Protein AF-A0AAE1KWB4-F1 (afdb_monomer)

Radius of gyration: 27.32 Å; Cα contacts (8 Å, |Δi|>4): 392; chains: 1; bounding box: 73×77×82 Å

Foldseek 3Di:
DDDDDDDDDDDDDDDDDDDDDDDDDDDDDDDDDDDDDDDDDPDDPDPPDPDPDDDPDPPPPDDDPDPDPDPDAPPLLVLLLQDQKWKWFDDPPKIFIDDPNHTAWIWDWDDDPPDQWIWIFIAGPVRDTQKIWTWHWDDDDDPWIKIWIFIAGPPGHTLWIWIGTDAKIFIGGPVGDTQWIWGWDDDDPPADIWTFIAGPVRHTFWIWGWDAPDDPDGTIMIMTGGDSNDDSSVSSVSVSVNVVVVVVD

Organism: Petrolisthes cinctipes (NCBI:txid88211)

Sequence (249 aa):
MESSNTQSVKQRPAPPPPTINVTDTNTTSDSELLEGGRRTPPPRYSTIAPTWGENDNTQSGWWTWVPGPTQQFPPGLEHLNEAHKLFLSKKGRRYRVMKDGQQVYSVKRFKQDGGSEVTLKIQNKAFLDVLSLNRTKEAQGCWSSNTHVEVLFPPANLVGVVHGGAMEYTVYNPSGDILFLIERQPAKCNRKPGYKVLTKDGVFMGYLCQVNPGCCRGRKGMEISFPQDLEIRCKALLVAGAVSLVSKE

pLDDT: mean 75.41, std 21.6, range [32.44, 97.31]

Structure (mmCIF, N/CA/C/O backbone):
data_AF-A0AAE1KWB4-F1
#
_entry.id   AF-A0AAE1KWB4-F1
#
loop_
_atom_site.group_PDB
_atom_site.id
_atom_site.type_symbol
_atom_site.label_atom_id
_atom_site.label_alt_id
_atom_site.label_comp_id
_atom_site.label_asym_id
_atom_site.label_entity_id
_atom_site.label_seq_id
_atom_site.pdbx_PDB_ins_code
_atom_site.Cartn_x
_atom_site.Cartn_y
_atom_site.Cartn_z
_atom_site.occupancy
_atom_site.B_iso_or_equiv
_atom_site.auth_seq_id
_atom_site.auth_comp_id
_atom_site.auth_asym_id
_atom_site.auth_atom_id
_atom_site.pdbx_PDB_model_num
ATOM 1 N N . MET A 1 1 ? 4.457 41.601 62.754 1.00 49.09 1 MET A N 1
ATOM 2 C CA . MET A 1 1 ? 4.176 40.160 62.582 1.00 49.09 1 MET A CA 1
ATOM 3 C C . MET A 1 1 ? 4.812 39.742 61.270 1.00 49.09 1 MET A C 1
ATOM 5 O O . MET A 1 1 ? 4.193 39.868 60.224 1.00 49.09 1 MET A O 1
ATOM 9 N N . GLU A 1 2 ? 6.091 39.382 61.322 1.00 38.31 2 GLU A N 1
ATOM 10 C CA . GLU A 1 2 ? 6.848 38.874 60.175 1.00 38.31 2 GLU A CA 1
ATOM 11 C C . GLU A 1 2 ? 6.620 37.365 60.072 1.00 38.31 2 GLU A C 1
ATOM 13 O O . GLU A 1 2 ? 6.816 36.632 61.040 1.00 38.31 2 GLU A O 1
ATOM 18 N N . SER A 1 3 ? 6.155 36.907 58.913 1.00 49.62 3 SER A N 1
ATOM 19 C CA . SER A 1 3 ? 5.938 35.490 58.627 1.00 49.62 3 SER A CA 1
ATOM 20 C C . SER A 1 3 ? 7.051 34.990 57.713 1.00 49.62 3 SER A C 1
ATOM 22 O O . SER A 1 3 ? 7.055 35.250 56.511 1.00 49.62 3 SER A O 1
ATOM 24 N N . SER A 1 4 ? 8.007 34.280 58.304 1.00 51.44 4 SER A N 1
ATOM 25 C CA . SER A 1 4 ? 9.117 33.631 57.609 1.00 51.44 4 SER A CA 1
ATOM 26 C C . SER A 1 4 ? 8.631 32.391 56.856 1.00 51.44 4 SER A C 1
ATOM 28 O O . SER A 1 4 ? 8.107 31.454 57.454 1.00 51.44 4 SER A O 1
ATOM 30 N N . ASN A 1 5 ? 8.830 32.379 55.539 1.00 50.69 5 ASN A N 1
ATOM 31 C CA . ASN A 1 5 ? 8.476 31.276 54.650 1.00 50.69 5 ASN A CA 1
ATOM 32 C C . ASN A 1 5 ? 9.736 30.433 54.381 1.00 50.69 5 ASN A C 1
ATOM 34 O O . ASN A 1 5 ? 10.675 30.906 53.742 1.00 50.69 5 ASN A O 1
ATOM 38 N N . THR A 1 6 ? 9.796 29.205 54.899 1.00 48.75 6 THR A N 1
ATOM 39 C CA . THR A 1 6 ? 10.929 28.282 54.708 1.00 48.75 6 THR A CA 1
ATOM 40 C C . THR A 1 6 ? 10.630 27.314 53.563 1.00 48.75 6 THR A C 1
ATOM 42 O O . THR A 1 6 ? 9.767 26.446 53.666 1.00 48.75 6 THR A O 1
ATOM 45 N N . GLN A 1 7 ? 11.350 27.455 52.447 1.00 46.78 7 GLN A N 1
ATOM 46 C CA . GLN A 1 7 ? 11.320 26.496 51.340 1.00 46.78 7 GLN A CA 1
ATOM 47 C C . GLN A 1 7 ? 12.323 25.363 51.591 1.00 46.78 7 GLN A C 1
ATOM 49 O O . GLN A 1 7 ? 13.515 25.597 51.778 1.00 46.78 7 GLN A O 1
ATOM 54 N N . SER A 1 8 ? 11.833 24.122 51.570 1.00 50.94 8 SER A N 1
ATOM 55 C CA . SER A 1 8 ? 12.644 22.909 51.691 1.00 50.94 8 SER A CA 1
ATOM 56 C C . SER A 1 8 ? 13.171 22.491 50.311 1.00 50.94 8 SER A C 1
ATOM 58 O O . SER A 1 8 ? 12.403 22.117 49.422 1.00 50.94 8 SER A O 1
ATOM 60 N N . VAL A 1 9 ? 14.489 22.589 50.112 1.00 53.53 9 VAL A N 1
ATOM 61 C CA . VAL A 1 9 ? 15.179 22.190 48.875 1.00 53.53 9 VAL A CA 1
ATOM 62 C C . VAL A 1 9 ? 15.447 20.686 48.912 1.00 53.53 9 VAL A C 1
ATOM 64 O O . VAL A 1 9 ? 16.258 20.193 49.692 1.00 53.53 9 VAL A O 1
ATOM 67 N N . LYS A 1 10 ? 14.764 19.943 48.040 1.00 57.62 10 LYS A N 1
ATOM 68 C CA . LYS A 1 10 ? 14.922 18.493 47.874 1.00 57.62 10 LYS A CA 1
ATOM 69 C C . LYS A 1 10 ? 16.178 18.203 47.038 1.00 57.62 10 LYS A C 1
ATOM 71 O O . LYS A 1 10 ? 16.158 18.354 45.817 1.00 57.62 10 LYS A O 1
ATOM 76 N N . GLN A 1 11 ? 17.272 17.811 47.693 1.00 58.62 11 GLN A N 1
ATOM 77 C CA . GLN A 1 11 ? 18.516 17.392 47.035 1.00 58.62 11 GLN A CA 1
ATOM 78 C C . GLN A 1 11 ? 18.310 16.094 46.236 1.00 58.62 11 GLN A C 1
ATOM 80 O O . GLN A 1 11 ? 17.721 15.129 46.725 1.00 58.62 11 GLN A O 1
ATOM 85 N N . ARG A 1 12 ? 18.792 16.074 44.986 1.00 60.59 12 ARG A N 1
ATOM 86 C CA . ARG A 1 12 ? 18.873 14.861 44.159 1.00 60.59 12 ARG A CA 1
ATOM 87 C C . ARG A 1 12 ? 20.137 14.066 44.513 1.00 60.59 12 ARG A C 1
ATOM 89 O O . ARG A 1 12 ? 21.187 14.687 44.669 1.00 60.59 12 ARG A O 1
ATOM 96 N N . PRO A 1 13 ? 20.070 12.725 44.565 1.00 62.31 13 PRO A N 1
ATOM 97 C CA . PRO A 1 13 ? 21.256 11.890 44.709 1.00 62.31 13 PRO A CA 1
ATOM 98 C C . PRO A 1 13 ? 22.120 11.912 43.438 1.00 62.31 13 PRO A C 1
ATOM 100 O O . PRO A 1 13 ? 21.606 12.006 42.319 1.00 62.31 13 PRO A O 1
ATOM 103 N N . ALA A 1 14 ? 23.436 11.844 43.642 1.00 70.88 14 ALA A N 1
ATOM 104 C CA . ALA A 1 14 ? 24.453 11.838 42.596 1.00 70.88 14 ALA A CA 1
ATOM 105 C C . ALA A 1 14 ? 24.438 10.527 41.779 1.00 70.88 14 ALA A C 1
ATOM 107 O O . ALA A 1 14 ? 24.083 9.476 42.318 1.00 70.88 14 ALA A O 1
ATOM 108 N N . PRO A 1 15 ? 24.822 10.567 40.489 1.00 70.69 15 PRO A N 1
ATOM 109 C CA . PRO A 1 15 ? 24.944 9.367 39.669 1.00 70.69 15 PRO A CA 1
ATOM 110 C C . PRO A 1 15 ? 26.158 8.512 40.086 1.00 70.69 15 PRO A C 1
ATOM 112 O O . PRO A 1 15 ? 27.167 9.062 40.533 1.00 70.69 15 PRO A O 1
ATOM 115 N N . PRO A 1 16 ? 26.083 7.178 39.923 1.00 70.25 16 PRO A N 1
ATOM 116 C CA . PRO A 1 16 ? 27.201 6.285 40.203 1.00 70.25 16 PRO A CA 1
ATOM 117 C C . PRO A 1 16 ? 28.336 6.444 39.171 1.00 70.25 16 PRO A C 1
ATOM 119 O O . PRO A 1 16 ? 28.075 6.819 38.023 1.00 70.25 16 PRO A O 1
ATOM 122 N N . PRO A 1 17 ? 29.591 6.153 39.561 1.00 68.44 17 PRO A N 1
ATOM 123 C CA . PRO A 1 17 ? 30.744 6.237 38.671 1.00 68.44 17 PRO A CA 1
ATOM 124 C C . PRO A 1 17 ? 30.740 5.121 37.608 1.00 68.44 17 PRO A C 1
ATOM 126 O O . PRO A 1 17 ? 30.160 4.055 37.830 1.00 68.44 17 PRO A O 1
ATOM 129 N N . PRO A 1 18 ? 31.396 5.343 36.454 1.00 61.47 18 PRO A N 1
ATOM 130 C CA . PRO A 1 18 ? 31.457 4.367 35.373 1.00 61.47 18 PRO A CA 1
ATOM 131 C C . PRO A 1 18 ? 32.359 3.175 35.719 1.00 61.47 18 PRO A C 1
ATOM 133 O O . PRO A 1 18 ? 33.462 3.333 36.242 1.00 61.47 18 PRO A O 1
ATOM 136 N N . THR A 1 19 ? 31.893 1.975 35.375 1.00 61.47 19 THR A N 1
ATOM 137 C CA . THR A 1 19 ? 32.653 0.723 35.460 1.00 61.47 19 THR A CA 1
ATOM 138 C C . THR A 1 19 ? 33.595 0.610 34.259 1.00 61.47 19 THR A C 1
ATOM 140 O O . THR A 1 19 ? 33.149 0.650 33.113 1.00 61.47 19 THR A O 1
ATOM 143 N N . ILE A 1 20 ? 34.897 0.484 34.519 1.00 55.22 20 ILE A N 1
ATOM 144 C CA . ILE A 1 20 ? 35.936 0.258 33.506 1.00 55.22 20 ILE A CA 1
ATOM 145 C C . ILE A 1 20 ? 36.120 -1.255 33.359 1.00 55.22 20 ILE A C 1
ATOM 147 O O . ILE A 1 20 ? 36.560 -1.910 34.300 1.00 55.22 20 ILE A O 1
ATOM 151 N N . ASN A 1 21 ? 35.800 -1.806 32.187 1.00 49.31 21 ASN A N 1
ATOM 152 C CA . ASN A 1 21 ? 36.167 -3.178 31.843 1.00 49.31 21 ASN A CA 1
ATOM 153 C C . ASN A 1 21 ? 37.588 -3.184 31.272 1.00 49.31 21 ASN A C 1
ATOM 155 O O . ASN A 1 21 ? 37.828 -2.691 30.170 1.00 49.31 21 ASN A O 1
ATOM 159 N N . VAL A 1 22 ? 38.519 -3.747 32.039 1.00 45.28 22 VAL A N 1
ATOM 160 C CA . VAL A 1 22 ? 39.864 -4.113 31.587 1.00 45.28 22 VAL A CA 1
ATOM 161 C C . VAL A 1 22 ? 39.732 -5.402 30.779 1.00 45.28 22 VAL A C 1
ATOM 163 O O . VAL A 1 22 ? 39.175 -6.378 31.273 1.00 45.28 22 VAL A O 1
ATOM 166 N N . THR A 1 23 ? 40.182 -5.395 29.525 1.00 52.72 23 THR A N 1
ATOM 167 C CA . THR A 1 23 ? 40.348 -6.624 28.737 1.00 52.72 23 THR A CA 1
ATOM 168 C C . THR A 1 23 ? 41.832 -6.785 28.466 1.00 52.72 23 THR A C 1
ATOM 170 O O . THR A 1 23 ? 42.443 -5.921 27.836 1.00 52.72 23 THR A O 1
ATOM 173 N N . ASP A 1 24 ? 42.392 -7.864 28.999 1.00 43.62 24 ASP A N 1
ATOM 174 C CA . ASP A 1 24 ? 43.800 -8.206 28.896 1.00 43.62 24 ASP A CA 1
ATOM 175 C C . ASP A 1 24 ? 44.188 -8.562 27.458 1.00 43.62 24 ASP A C 1
ATOM 177 O O . ASP A 1 24 ? 43.546 -9.360 26.772 1.00 43.62 24 ASP A O 1
ATOM 181 N N . THR A 1 25 ? 45.288 -7.962 27.019 1.00 45.25 25 THR A N 1
ATOM 182 C CA . THR A 1 25 ? 46.091 -8.377 25.873 1.00 45.25 25 THR A CA 1
ATOM 183 C C . THR A 1 25 ? 46.892 -9.623 26.229 1.00 45.25 25 THR A C 1
ATOM 185 O O . THR A 1 25 ? 47.598 -9.608 27.234 1.00 45.25 25 THR A O 1
ATOM 188 N N . ASN A 1 26 ? 46.891 -10.638 25.363 1.00 43.62 26 ASN A N 1
ATOM 189 C CA . ASN A 1 26 ? 47.995 -11.592 25.300 1.00 43.62 26 ASN A CA 1
ATOM 190 C C . ASN A 1 26 ? 48.393 -11.889 23.851 1.00 43.62 26 ASN A C 1
ATOM 192 O O . ASN A 1 26 ? 47.622 -12.394 23.039 1.00 43.62 26 ASN A O 1
ATOM 196 N N . THR A 1 27 ? 49.638 -11.520 23.587 1.00 39.81 27 THR A N 1
ATOM 197 C CA . THR A 1 27 ? 50.514 -11.812 22.454 1.00 39.81 27 THR A CA 1
ATOM 198 C C . THR A 1 27 ? 50.891 -13.297 22.436 1.00 39.81 27 THR A C 1
ATOM 200 O O . THR A 1 27 ? 51.063 -13.864 23.509 1.00 39.81 27 THR A O 1
ATOM 203 N N . THR A 1 28 ? 51.111 -13.907 21.264 1.00 39.69 28 THR A N 1
ATOM 204 C CA . THR A 1 28 ? 52.318 -14.708 20.933 1.00 39.69 28 THR A CA 1
ATOM 205 C C . THR A 1 28 ? 52.352 -14.993 19.423 1.00 39.69 2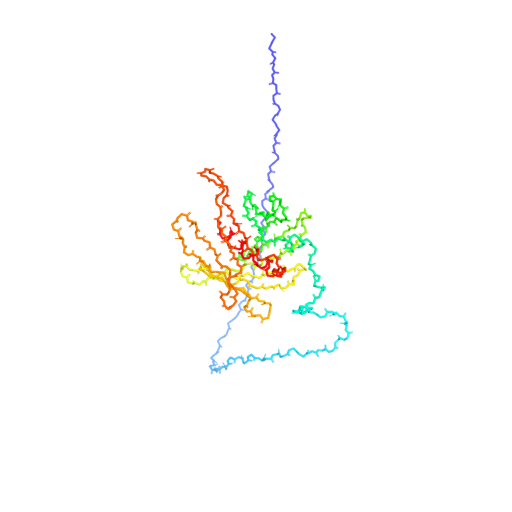8 THR A C 1
ATOM 207 O O . THR A 1 28 ? 51.340 -15.314 18.807 1.00 39.69 28 THR A O 1
ATOM 210 N N . SER A 1 29 ? 53.545 -14.788 18.874 1.00 46.47 29 SER A N 1
ATOM 211 C CA . SER A 1 29 ? 54.059 -14.952 17.514 1.00 46.47 29 SER A CA 1
ATOM 212 C C . SER A 1 29 ? 53.872 -16.353 16.911 1.00 46.47 29 SER A C 1
ATOM 214 O O . SER A 1 29 ? 53.872 -17.327 17.650 1.00 46.47 29 SER A O 1
ATOM 216 N N . ASP A 1 30 ? 53.830 -16.472 15.580 1.00 39.56 30 ASP A N 1
ATOM 217 C CA . ASP A 1 30 ? 54.995 -16.976 14.835 1.00 39.56 30 ASP A CA 1
ATOM 218 C C . ASP A 1 30 ? 54.833 -16.885 13.312 1.00 39.56 30 ASP A C 1
ATOM 220 O O . ASP A 1 30 ? 53.738 -16.803 12.758 1.00 39.56 30 ASP A O 1
ATOM 224 N N . SER A 1 31 ? 55.990 -16.829 12.666 1.00 51.09 31 SER A N 1
ATOM 225 C CA . SER A 1 31 ? 56.227 -16.564 11.248 1.00 51.09 31 SER A CA 1
ATOM 226 C C . SER A 1 31 ? 56.468 -17.883 10.520 1.00 51.09 31 SER A C 1
ATOM 228 O O . SER A 1 31 ? 57.193 -18.700 11.065 1.00 51.09 31 SER A O 1
ATOM 230 N N . GLU A 1 32 ? 56.010 -18.048 9.273 1.00 45.31 32 GLU A N 1
ATOM 231 C CA . GLU A 1 32 ? 56.833 -18.689 8.233 1.00 45.31 32 GLU A CA 1
ATOM 232 C C . GLU A 1 32 ? 56.277 -18.484 6.813 1.00 45.31 32 GLU A C 1
ATOM 234 O O . GLU A 1 32 ? 55.083 -18.590 6.536 1.00 45.31 32 GLU A O 1
ATOM 239 N N . LEU A 1 33 ? 57.210 -18.143 5.924 1.00 45.81 33 LEU A N 1
ATOM 240 C CA . LEU A 1 33 ? 57.114 -18.079 4.470 1.00 45.81 33 LEU A CA 1
ATOM 241 C C . LEU A 1 33 ? 56.986 -19.488 3.875 1.00 45.81 33 LEU A C 1
ATOM 243 O O . LEU A 1 33 ? 57.670 -20.389 4.346 1.00 45.81 33 LEU A O 1
ATOM 247 N N . LEU A 1 34 ? 56.256 -19.641 2.762 1.00 43.22 34 LEU A N 1
ATOM 248 C CA . LEU A 1 34 ? 56.816 -20.184 1.513 1.00 43.22 34 LEU A CA 1
ATOM 249 C C . LEU A 1 34 ? 55.823 -20.144 0.341 1.00 43.22 34 LEU A C 1
ATOM 251 O O . LEU A 1 34 ? 54.604 -20.205 0.482 1.00 43.22 34 LEU A O 1
ATOM 255 N N . GLU A 1 35 ? 56.434 -19.993 -0.826 1.00 40.97 35 GLU A N 1
ATOM 256 C CA . GLU A 1 35 ? 55.897 -19.845 -2.170 1.00 40.97 35 GLU A CA 1
ATOM 257 C C . GLU A 1 35 ? 55.049 -21.033 -2.651 1.00 40.97 35 GLU A C 1
ATOM 259 O O . GLU A 1 35 ? 55.256 -22.179 -2.259 1.00 40.97 35 GLU A O 1
ATOM 264 N N . GLY A 1 36 ? 54.166 -20.781 -3.622 1.00 37.19 36 GLY A N 1
ATOM 265 C CA . GLY A 1 36 ? 53.591 -21.862 -4.423 1.00 37.19 36 GLY A CA 1
ATOM 266 C C . GLY A 1 36 ? 52.312 -21.488 -5.151 1.00 37.19 36 GLY A C 1
ATOM 267 O O . GLY A 1 36 ? 51.220 -21.886 -4.759 1.00 37.19 36 GLY A O 1
ATOM 268 N N . GLY A 1 37 ? 52.435 -20.740 -6.248 1.00 48.06 37 GLY A N 1
ATOM 269 C CA . GLY A 1 37 ? 51.316 -20.457 -7.138 1.00 48.06 37 GLY A CA 1
ATOM 270 C C . GLY A 1 37 ? 50.706 -21.730 -7.731 1.00 48.06 37 GLY A C 1
ATOM 271 O O . GLY A 1 37 ? 51.328 -22.410 -8.544 1.00 48.06 37 GLY A O 1
ATOM 272 N N . ARG A 1 38 ? 49.438 -21.994 -7.403 1.00 39.91 38 ARG A N 1
ATOM 273 C CA . ARG A 1 38 ? 48.503 -22.740 -8.255 1.00 39.91 38 ARG A CA 1
ATOM 274 C C . ARG A 1 38 ? 47.142 -22.061 -8.188 1.00 39.91 38 ARG A C 1
ATOM 276 O O . ARG A 1 38 ? 46.526 -21.975 -7.133 1.00 39.91 38 ARG A O 1
ATOM 283 N N . ARG A 1 39 ? 46.692 -21.558 -9.340 1.00 45.09 39 ARG A N 1
ATOM 284 C CA . ARG A 1 39 ? 45.343 -21.023 -9.546 1.00 45.09 39 ARG A CA 1
ATOM 285 C C . ARG A 1 39 ? 44.336 -22.151 -9.322 1.00 45.09 39 ARG A C 1
ATOM 287 O O . ARG A 1 39 ? 44.166 -23.004 -10.190 1.00 45.09 39 ARG A O 1
ATOM 294 N N . THR A 1 40 ? 43.682 -22.161 -8.170 1.00 48.09 40 THR A N 1
ATOM 295 C CA . THR A 1 40 ? 42.447 -22.914 -7.960 1.00 48.09 40 THR A CA 1
ATOM 296 C C . THR A 1 40 ? 41.311 -22.190 -8.690 1.00 48.09 40 THR A C 1
ATOM 298 O O . THR A 1 40 ? 41.161 -20.975 -8.533 1.00 48.09 40 THR A O 1
ATOM 301 N N . PRO A 1 41 ? 40.519 -22.876 -9.531 1.00 56.19 41 PRO A N 1
ATOM 302 C CA . PRO A 1 41 ? 39.297 -22.286 -10.060 1.00 56.19 41 PRO A CA 1
ATOM 303 C C . PRO A 1 41 ? 38.309 -22.038 -8.905 1.00 56.19 41 PRO A C 1
ATOM 305 O O . PRO A 1 41 ? 38.327 -22.784 -7.921 1.00 56.19 41 PRO A O 1
ATOM 308 N N . PRO A 1 42 ? 37.445 -21.011 -9.000 1.00 48.06 42 PRO A N 1
ATOM 309 C CA . PRO A 1 42 ? 36.428 -20.771 -7.986 1.00 48.06 42 PRO A CA 1
ATOM 310 C C . PRO A 1 42 ? 35.510 -21.998 -7.864 1.00 48.06 42 PRO A C 1
ATOM 312 O O . PRO A 1 42 ? 35.231 -22.655 -8.876 1.00 48.06 42 PRO A O 1
ATOM 315 N N . PRO A 1 43 ? 35.029 -22.326 -6.652 1.00 43.41 43 PRO A N 1
ATOM 316 C CA . PRO A 1 43 ? 34.102 -23.429 -6.468 1.00 43.41 43 PRO A CA 1
ATOM 317 C C . PRO A 1 43 ? 32.854 -23.180 -7.318 1.00 43.41 43 PRO A C 1
ATOM 319 O O . PRO A 1 43 ? 32.204 -22.139 -7.218 1.00 43.41 43 PRO A O 1
ATOM 322 N N . ARG A 1 44 ? 32.525 -24.147 -8.181 1.00 37.50 44 ARG A N 1
ATOM 323 C CA . ARG A 1 44 ? 31.213 -24.203 -8.822 1.00 37.50 44 ARG A CA 1
ATOM 324 C C . ARG A 1 44 ? 30.182 -24.290 -7.703 1.00 37.50 44 ARG A C 1
ATOM 326 O O . ARG A 1 44 ? 30.231 -25.226 -6.906 1.00 37.50 44 ARG A O 1
ATOM 333 N N . TYR A 1 45 ? 29.268 -23.324 -7.652 1.00 34.91 45 TYR A N 1
ATOM 334 C CA . TYR A 1 45 ? 28.059 -23.432 -6.848 1.00 34.91 45 TYR A CA 1
ATOM 335 C C . TYR A 1 45 ? 27.388 -24.755 -7.204 1.00 34.91 45 TYR A C 1
ATOM 337 O O . TYR A 1 45 ? 26.893 -24.943 -8.314 1.00 34.91 45 TYR A O 1
ATOM 345 N N . SER A 1 46 ? 27.449 -25.698 -6.270 1.00 34.69 46 SER A N 1
ATOM 346 C CA . SER A 1 46 ? 26.664 -26.914 -6.347 1.00 34.69 46 SER A CA 1
ATOM 347 C C . SER A 1 46 ? 25.222 -26.484 -6.139 1.00 34.69 46 SER A C 1
ATOM 349 O O . SER A 1 46 ? 24.871 -25.959 -5.084 1.00 34.69 46 SER A O 1
ATOM 351 N N . THR A 1 47 ? 24.410 -26.638 -7.179 1.00 41.41 47 THR A N 1
ATOM 352 C CA . THR A 1 47 ? 22.956 -26.554 -7.108 1.00 41.41 47 THR A CA 1
ATOM 353 C C . THR A 1 47 ? 22.487 -27.645 -6.153 1.00 41.41 47 THR A C 1
ATOM 355 O O . THR A 1 47 ? 22.271 -28.786 -6.551 1.00 41.41 47 THR A O 1
ATOM 358 N N . ILE A 1 48 ? 22.383 -27.312 -4.869 1.00 35.84 48 ILE A N 1
ATOM 359 C CA . ILE A 1 48 ? 21.662 -28.135 -3.907 1.00 35.84 48 ILE A CA 1
ATOM 360 C C . ILE A 1 48 ? 20.187 -27.926 -4.239 1.00 35.84 48 ILE A C 1
ATOM 362 O O . ILE A 1 48 ? 19.565 -26.952 -3.820 1.00 35.84 48 ILE A O 1
ATOM 366 N N . ALA A 1 49 ? 19.647 -28.813 -5.071 1.00 38.38 49 ALA A N 1
ATOM 367 C CA . ALA A 1 49 ? 18.213 -29.021 -5.130 1.00 38.38 49 ALA A CA 1
ATOM 368 C C . ALA A 1 49 ? 17.769 -29.505 -3.739 1.00 38.38 49 ALA A C 1
ATOM 370 O O . ALA A 1 49 ? 18.378 -30.445 -3.219 1.00 38.38 49 ALA A O 1
ATOM 371 N N . PRO A 1 50 ? 16.753 -28.899 -3.103 1.00 39.00 50 PRO A N 1
ATOM 372 C CA . PRO A 1 50 ? 16.203 -29.472 -1.891 1.00 39.00 50 PRO A CA 1
ATOM 373 C C . PRO A 1 50 ? 15.514 -30.784 -2.270 1.00 39.00 50 PRO A C 1
ATOM 375 O O . PRO A 1 50 ? 14.493 -30.807 -2.958 1.00 39.00 50 PRO A O 1
ATOM 378 N N . THR A 1 51 ? 16.116 -31.890 -1.845 1.00 35.12 51 THR A N 1
ATOM 379 C CA . THR A 1 51 ? 15.466 -33.193 -1.765 1.00 35.12 51 THR A CA 1
ATOM 380 C C . THR A 1 51 ? 14.292 -33.055 -0.807 1.00 35.12 51 THR A C 1
ATOM 382 O O . THR A 1 51 ? 14.484 -32.854 0.393 1.00 35.12 51 THR A O 1
ATOM 385 N N . TRP A 1 52 ? 13.079 -33.120 -1.350 1.00 43.28 52 TRP A N 1
ATOM 386 C CA . TRP A 1 52 ? 11.856 -33.250 -0.574 1.00 43.28 52 TRP A CA 1
ATOM 387 C C . TRP A 1 52 ? 11.903 -34.596 0.144 1.00 43.28 52 TRP A C 1
ATOM 389 O O . TRP A 1 52 ? 11.650 -35.637 -0.452 1.00 43.28 52 TRP A O 1
ATOM 399 N N . GLY A 1 53 ? 12.302 -34.570 1.414 1.00 32.44 53 GLY A N 1
ATOM 400 C CA . GLY A 1 53 ? 12.017 -35.663 2.326 1.00 32.44 53 GLY A CA 1
ATOM 401 C C . GLY A 1 53 ? 10.513 -35.696 2.563 1.00 32.44 53 GLY A C 1
ATOM 402 O O . GLY A 1 53 ? 9.942 -34.710 3.031 1.00 32.44 53 GLY A O 1
ATOM 403 N N . GLU A 1 54 ? 9.895 -36.818 2.207 1.00 38.19 54 GLU A N 1
ATOM 404 C CA . GLU A 1 54 ? 8.566 -37.216 2.657 1.00 38.19 54 GLU A CA 1
ATOM 405 C C . GLU A 1 54 ? 8.526 -37.154 4.186 1.00 38.19 54 GLU A C 1
ATOM 407 O O . GLU A 1 54 ? 9.053 -38.014 4.884 1.00 38.19 54 GLU A O 1
ATOM 412 N N . ASN A 1 55 ? 7.916 -36.095 4.703 1.00 39.28 55 ASN A N 1
ATOM 413 C CA . ASN A 1 55 ? 7.338 -36.092 6.031 1.00 39.28 55 ASN A CA 1
ATOM 414 C C . ASN A 1 55 ? 5.842 -35.876 5.841 1.00 39.28 55 ASN A C 1
ATOM 416 O O . ASN A 1 55 ? 5.389 -34.758 5.584 1.00 39.28 55 ASN A O 1
ATOM 420 N N . ASP A 1 56 ? 5.097 -36.970 5.983 1.00 39.75 56 ASP A N 1
ATOM 421 C CA . ASP A 1 56 ? 3.660 -36.987 6.218 1.00 39.75 56 ASP A CA 1
ATOM 422 C C . ASP A 1 56 ? 3.366 -36.296 7.552 1.00 39.75 56 ASP A C 1
ATOM 424 O O . ASP A 1 56 ? 3.199 -36.908 8.606 1.00 39.75 56 ASP A O 1
ATOM 428 N N . ASN A 1 57 ? 3.331 -34.970 7.512 1.00 40.56 57 ASN A N 1
ATOM 429 C CA . ASN A 1 57 ? 2.664 -34.174 8.516 1.00 40.56 57 ASN A CA 1
ATOM 430 C C . ASN A 1 57 ? 1.873 -33.113 7.763 1.00 40.56 57 ASN A C 1
ATOM 432 O O . ASN A 1 57 ? 2.437 -32.206 7.153 1.00 40.56 57 ASN A O 1
ATOM 436 N N . THR A 1 58 ? 0.556 -33.286 7.754 1.00 42.78 58 THR A N 1
ATOM 437 C CA . THR A 1 58 ? -0.452 -32.452 7.099 1.00 42.78 58 THR A CA 1
ATOM 438 C C . THR A 1 58 ? -0.480 -31.034 7.679 1.00 42.78 58 THR A C 1
ATOM 440 O O . THR A 1 58 ? -1.461 -30.613 8.289 1.00 42.78 58 THR A O 1
ATOM 443 N N . GLN A 1 59 ? 0.591 -30.269 7.470 1.00 38.78 59 GLN A N 1
ATOM 444 C CA . GLN A 1 59 ? 0.554 -28.818 7.417 1.00 38.78 59 GLN A CA 1
ATOM 445 C C . GLN A 1 59 ? 0.236 -28.425 5.977 1.00 38.78 59 GLN A C 1
ATOM 447 O O . GLN A 1 59 ? 1.117 -28.117 5.182 1.00 38.78 59 GLN A O 1
ATOM 452 N N . SER A 1 60 ? -1.051 -28.508 5.642 1.00 42.03 60 SER A N 1
ATOM 453 C CA . SER A 1 60 ? -1.773 -27.353 5.107 1.00 42.03 60 SER A CA 1
ATOM 454 C C . SER A 1 60 ? -0.906 -26.367 4.304 1.00 42.03 60 SER A C 1
ATOM 456 O O . SER A 1 60 ? -0.586 -25.259 4.738 1.00 42.03 60 SER A O 1
ATOM 458 N N . GLY A 1 61 ? -0.459 -26.842 3.144 1.00 36.84 61 GLY A N 1
ATOM 459 C CA . GLY A 1 61 ? 0.530 -26.174 2.321 1.00 36.84 61 GLY A CA 1
ATOM 460 C C . GLY A 1 61 ? 0.033 -24.840 1.774 1.00 36.84 61 GLY A C 1
ATOM 461 O O . GLY A 1 61 ? -1.050 -24.779 1.207 1.00 36.84 61 GLY A O 1
ATOM 462 N N . TRP A 1 62 ? 0.862 -23.799 1.931 1.00 45.00 62 TRP A N 1
ATOM 463 C CA . TRP A 1 62 ? 1.094 -22.682 0.993 1.00 45.00 62 TRP A CA 1
ATOM 464 C C . TRP A 1 62 ? -0.117 -21.973 0.346 1.00 45.00 62 TRP A C 1
ATOM 466 O O . TRP A 1 62 ? 0.078 -21.249 -0.626 1.00 45.00 62 TRP A O 1
ATOM 476 N N . TRP A 1 63 ? -1.328 -22.138 0.888 1.00 41.19 63 TRP A N 1
ATOM 477 C CA . TRP A 1 63 ? -2.650 -21.832 0.326 1.00 41.19 63 TRP A CA 1
ATOM 478 C C . TRP A 1 63 ? -2.669 -20.748 -0.757 1.00 41.19 63 TRP A C 1
ATOM 480 O O . TRP A 1 63 ? -2.972 -19.573 -0.539 1.00 41.19 63 TRP A O 1
ATOM 490 N N . THR A 1 64 ? -2.358 -21.222 -1.958 1.00 43.03 64 THR A N 1
ATOM 491 C CA . THR A 1 64 ? -3.125 -21.027 -3.174 1.00 43.03 64 THR A CA 1
ATOM 492 C C . THR A 1 64 ? -3.553 -19.591 -3.472 1.00 43.03 64 THR A C 1
ATOM 494 O O . THR A 1 64 ? -4.547 -19.072 -2.964 1.00 43.03 64 THR A O 1
ATOM 497 N N . TRP A 1 65 ? -2.883 -19.028 -4.474 1.00 47.84 65 TRP A N 1
ATOM 498 C CA . TRP A 1 65 ? -3.391 -18.058 -5.454 1.00 47.84 65 TRP A CA 1
ATOM 499 C C . TRP A 1 65 ? -4.693 -18.487 -6.164 1.00 47.84 65 TRP A C 1
ATOM 501 O O . TRP A 1 65 ? -4.980 -18.024 -7.260 1.00 47.84 65 TRP A O 1
ATOM 511 N N . VAL A 1 66 ? -5.477 -19.392 -5.578 1.00 42.97 66 VAL A N 1
ATOM 512 C CA . VAL A 1 66 ? -6.707 -19.901 -6.166 1.00 42.97 66 VAL A CA 1
ATOM 513 C C . VAL A 1 66 ? -7.805 -18.887 -5.855 1.00 42.97 66 VAL A C 1
ATOM 515 O O . VAL A 1 66 ? -8.143 -18.716 -4.677 1.00 42.97 66 VAL A O 1
ATOM 518 N N . PRO A 1 67 ? -8.356 -18.192 -6.865 1.00 41.09 67 PRO A N 1
ATOM 519 C CA . PRO A 1 67 ? -9.613 -17.485 -6.693 1.00 41.09 67 PRO A CA 1
ATOM 520 C C . PRO A 1 67 ? -10.656 -18.509 -6.235 1.00 41.09 67 PRO A C 1
ATOM 522 O O . PRO A 1 67 ? -10.965 -19.472 -6.933 1.00 41.09 67 PRO A O 1
ATOM 525 N N . GLY A 1 68 ? -11.137 -18.342 -5.008 1.00 42.19 68 GLY A N 1
ATOM 526 C CA . GLY A 1 68 ? -12.074 -19.250 -4.365 1.00 42.19 68 GLY A CA 1
ATOM 527 C C . GLY A 1 68 ? -12.885 -18.515 -3.295 1.00 42.19 68 GLY A C 1
ATOM 528 O O . GLY A 1 68 ? -12.410 -17.522 -2.740 1.00 42.19 68 GLY A O 1
ATOM 529 N N . PRO A 1 69 ? -14.107 -18.979 -2.993 1.00 45.47 69 PRO A N 1
ATOM 530 C CA . PRO A 1 69 ? -15.091 -18.238 -2.198 1.00 45.47 69 PRO A CA 1
ATOM 531 C C . PRO A 1 69 ? -14.713 -18.024 -0.720 1.00 45.47 69 PRO A C 1
ATOM 533 O O . PRO A 1 69 ? -15.394 -17.277 -0.025 1.00 45.47 69 PRO A O 1
ATOM 536 N N . THR A 1 70 ? -13.632 -18.633 -0.222 1.00 47.47 70 THR A N 1
ATOM 537 C CA . THR A 1 70 ? -13.215 -18.538 1.187 1.00 47.47 70 THR A CA 1
ATOM 538 C C . THR A 1 70 ? -11.719 -18.265 1.329 1.00 47.47 70 THR A C 1
ATOM 540 O O . THR A 1 70 ? -10.984 -19.037 1.943 1.00 47.47 70 THR A O 1
ATOM 543 N N . GLN A 1 71 ? -11.234 -17.157 0.769 1.00 58.22 71 GLN A N 1
ATOM 544 C CA . GLN A 1 71 ? -9.917 -16.645 1.141 1.00 58.22 71 GLN A CA 1
ATOM 545 C C . GLN A 1 71 ? -10.024 -16.006 2.538 1.00 58.22 71 GLN A C 1
ATOM 547 O O . GLN A 1 71 ? -10.570 -14.915 2.689 1.00 58.22 71 GLN A O 1
ATOM 552 N N . GLN A 1 72 ? -9.563 -16.707 3.580 1.00 65.44 72 GLN A N 1
ATOM 553 C CA . GLN A 1 72 ? -9.500 -16.145 4.932 1.00 65.44 72 GLN A CA 1
ATOM 554 C C . GLN A 1 72 ? -8.353 -15.133 5.004 1.00 65.44 72 GLN A C 1
ATOM 556 O O . GLN A 1 72 ? -7.178 -15.481 4.896 1.00 65.44 72 GLN A O 1
ATOM 561 N N . PHE A 1 73 ? -8.706 -13.860 5.156 1.00 77.25 73 PHE A N 1
ATOM 562 C CA . PHE A 1 73 ? -7.753 -12.781 5.391 1.00 77.25 73 PHE A CA 1
ATOM 563 C C . PHE A 1 73 ? -7.469 -12.638 6.890 1.00 77.25 73 PHE A C 1
ATOM 565 O O . PHE A 1 73 ? -8.323 -12.997 7.704 1.00 77.25 73 PHE A O 1
ATOM 572 N N . PRO A 1 74 ? -6.306 -12.079 7.276 1.00 77.88 74 PRO A N 1
ATOM 573 C CA . PRO A 1 74 ? -6.066 -11.697 8.659 1.00 77.88 74 PRO A CA 1
ATOM 574 C C . PRO A 1 74 ? -7.221 -10.853 9.216 1.00 77.88 74 PRO A C 1
ATOM 576 O O . PRO A 1 74 ? -7.701 -9.948 8.519 1.00 77.88 74 PRO A O 1
ATOM 579 N N . PRO A 1 75 ? -7.638 -11.096 10.470 1.00 83.94 75 PRO A N 1
ATOM 580 C CA . PRO A 1 75 ? -8.685 -10.305 11.098 1.00 83.94 75 PRO A CA 1
ATOM 581 C C . PRO A 1 75 ? -8.275 -8.827 11.156 1.00 83.94 75 PRO A C 1
ATOM 583 O O . PRO A 1 75 ? -7.133 -8.485 11.472 1.00 83.94 75 PRO A O 1
ATOM 586 N N . GLY A 1 76 ? -9.212 -7.930 10.869 1.00 87.62 76 GLY A N 1
ATOM 587 C CA . GLY A 1 76 ? -8.998 -6.484 10.807 1.00 87.62 76 GLY A CA 1
ATOM 588 C C . GLY A 1 76 ? -8.882 -5.913 9.390 1.00 87.62 76 GLY A C 1
ATOM 589 O O . GLY A 1 76 ? -8.818 -4.690 9.246 1.00 87.62 76 GLY A O 1
ATOM 590 N N . LEU A 1 77 ? -8.846 -6.738 8.338 1.00 90.62 77 LEU A N 1
ATOM 591 C CA . LEU A 1 77 ? -8.821 -6.275 6.939 1.00 90.62 77 LEU A CA 1
ATOM 592 C C . LEU A 1 77 ? -10.215 -6.065 6.328 1.00 90.62 77 LEU A C 1
ATOM 594 O O . LEU A 1 77 ? -10.321 -5.614 5.188 1.00 90.62 77 LEU A O 1
ATOM 598 N N . GLU A 1 78 ? -11.284 -6.305 7.085 1.00 90.69 78 GLU A N 1
ATOM 599 C CA . GLU A 1 78 ? -12.675 -6.217 6.617 1.00 90.69 78 GLU A CA 1
ATOM 600 C C . GLU A 1 78 ? -13.004 -4.804 6.120 1.00 90.69 78 GLU A C 1
ATOM 602 O O . GLU A 1 78 ? -13.725 -4.619 5.140 1.00 90.69 78 GLU A O 1
ATOM 607 N N . HIS A 1 79 ? -12.394 -3.785 6.735 1.00 91.00 79 HIS A N 1
ATOM 608 C CA . HIS A 1 79 ? -12.560 -2.397 6.315 1.00 91.00 79 HIS A CA 1
ATOM 609 C C . HIS A 1 79 ? -12.058 -2.124 4.890 1.00 91.00 79 HIS A C 1
ATOM 611 O O . HIS A 1 79 ? -12.560 -1.187 4.266 1.00 91.00 79 HIS A O 1
ATOM 617 N N . LEU A 1 80 ? -11.102 -2.909 4.371 1.00 91.25 80 LEU A N 1
ATOM 61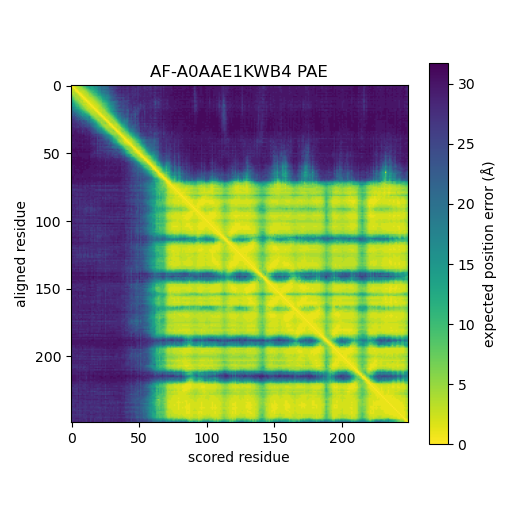8 C CA . LEU A 1 80 ? -10.649 -2.798 2.981 1.00 91.25 80 LEU A CA 1
ATOM 619 C C . LEU A 1 80 ? -11.654 -3.396 1.998 1.00 91.25 80 LEU A C 1
ATOM 621 O O . LEU A 1 80 ? -11.760 -2.887 0.884 1.00 91.25 80 LEU A O 1
ATOM 625 N N . ASN A 1 81 ? -12.393 -4.437 2.393 1.00 89.25 81 ASN A N 1
ATOM 626 C CA . ASN A 1 81 ? -13.300 -5.154 1.497 1.00 89.25 81 ASN A CA 1
ATOM 627 C C . ASN A 1 81 ? -14.335 -4.207 0.874 1.00 89.25 81 ASN A C 1
ATOM 629 O O . ASN A 1 81 ? -14.472 -4.114 -0.338 1.00 89.25 81 ASN A O 1
ATOM 633 N N . GLU A 1 82 ? -14.972 -3.402 1.715 1.00 86.44 82 GLU A N 1
ATOM 634 C CA . GLU A 1 82 ? -16.017 -2.456 1.314 1.00 86.44 82 GLU A CA 1
ATOM 635 C C . GLU A 1 82 ? -15.475 -1.088 0.875 1.00 86.44 82 GLU A C 1
ATOM 637 O O . GLU A 1 82 ? -16.229 -0.224 0.427 1.00 86.44 82 GLU A O 1
ATOM 642 N N . ALA A 1 83 ? -14.182 -0.826 1.075 1.00 92.81 83 ALA A N 1
ATOM 643 C CA . ALA A 1 83 ? -13.607 0.456 0.702 1.00 92.81 83 ALA A CA 1
ATOM 644 C C . ALA A 1 83 ? -13.434 0.538 -0.819 1.00 92.81 83 ALA A C 1
ATOM 646 O O . ALA A 1 83 ? -12.995 -0.413 -1.459 1.00 92.81 83 ALA A O 1
ATOM 647 N N . HIS A 1 84 ? -13.719 1.711 -1.372 1.00 94.62 84 HIS A N 1
ATOM 648 C CA . HIS A 1 84 ? -13.294 2.155 -2.709 1.00 94.62 84 HIS A CA 1
ATOM 649 C C . HIS A 1 84 ? -12.395 3.405 -2.614 1.00 94.62 84 HIS A C 1
ATOM 651 O O . HIS A 1 84 ? -11.794 3.872 -3.586 1.00 94.62 84 HIS A O 1
ATOM 657 N N . LYS A 1 85 ? -12.319 3.979 -1.408 1.00 95.25 85 LYS A N 1
ATOM 658 C CA . LYS A 1 85 ? -11.606 5.207 -1.108 1.00 95.25 85 LYS A CA 1
ATOM 659 C C . LYS A 1 85 ? -11.063 5.169 0.312 1.00 95.25 85 LYS A C 1
ATOM 661 O O . LYS A 1 85 ? -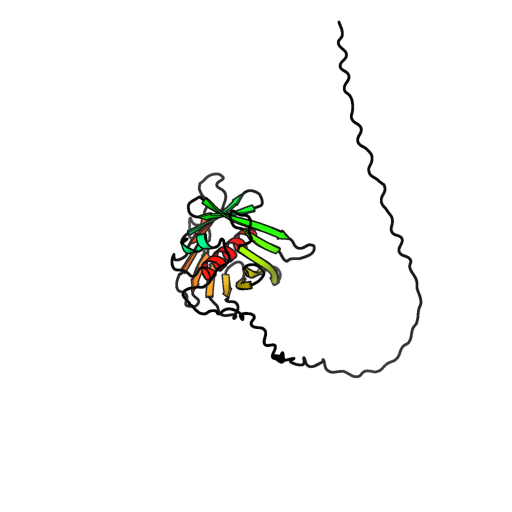11.784 4.847 1.254 1.00 95.25 85 LYS A O 1
ATOM 666 N N . LEU A 1 86 ? -9.793 5.520 0.465 1.00 96.38 86 LEU A N 1
ATOM 667 C CA . LEU A 1 86 ? -9.123 5.657 1.753 1.00 96.38 86 LEU A CA 1
ATOM 668 C C . LEU A 1 86 ? -8.337 6.962 1.794 1.00 96.38 86 LEU A C 1
ATOM 670 O O . LEU A 1 86 ? -7.901 7.491 0.770 1.00 96.38 86 LEU A O 1
ATOM 674 N N . PHE A 1 87 ? -8.122 7.471 3.000 1.00 94.62 87 PHE A N 1
ATOM 675 C CA . PHE A 1 87 ? -7.352 8.684 3.216 1.00 94.62 87 PHE A CA 1
ATOM 676 C C . PHE A 1 87 ? -6.232 8.457 4.227 1.00 94.62 87 PHE A C 1
ATOM 678 O O . PHE A 1 87 ? -6.463 8.147 5.394 1.00 94.62 87 PHE A O 1
ATOM 685 N N . LEU A 1 88 ? -4.997 8.631 3.775 1.00 94.31 88 LEU A N 1
ATOM 686 C CA . LEU A 1 88 ? -3.791 8.515 4.573 1.00 94.31 88 LEU A CA 1
ATOM 687 C C . LEU A 1 88 ? -3.348 9.899 5.042 1.00 94.31 88 LEU A C 1
ATOM 689 O O . LEU A 1 88 ? -3.088 10.797 4.244 1.00 94.31 88 LEU A O 1
ATOM 693 N N . SER A 1 89 ? -3.221 10.080 6.353 1.00 92.12 89 SER A N 1
ATOM 694 C CA . SER A 1 89 ? -2.820 11.361 6.939 1.00 92.12 89 SER A CA 1
ATOM 695 C C . SER A 1 89 ? -1.806 11.189 8.061 1.00 92.12 89 SER A C 1
ATOM 697 O O . SER A 1 89 ? -1.776 10.172 8.758 1.00 92.12 89 SER A O 1
ATOM 699 N N . LYS A 1 90 ? -0.966 12.208 8.264 1.00 88.69 90 LYS A N 1
ATOM 700 C CA . LYS A 1 90 ? 0.007 12.247 9.362 1.00 88.69 90 LYS A CA 1
ATOM 701 C C . LYS A 1 90 ? -0.604 12.947 10.581 1.00 88.69 90 LYS A C 1
ATOM 703 O O . LYS A 1 90 ? -1.045 14.099 10.507 1.00 88.69 90 LYS A O 1
ATOM 708 N N . LYS A 1 91 ? -0.607 12.279 11.740 1.00 85.94 91 LYS A N 1
ATOM 709 C CA . LYS A 1 91 ? -0.955 12.878 13.039 1.00 85.94 91 LYS A CA 1
ATOM 710 C C . LYS A 1 91 ? 0.193 12.715 14.029 1.00 85.94 91 LYS A C 1
ATOM 712 O O . LYS A 1 91 ? 0.396 11.647 14.600 1.00 85.94 91 LYS A O 1
ATOM 717 N N . GLY A 1 92 ? 0.924 13.807 14.255 1.00 85.81 92 GLY A N 1
ATOM 718 C CA . GLY A 1 92 ? 2.138 13.783 15.068 1.00 85.81 92 GLY A CA 1
ATOM 719 C C . GLY A 1 92 ? 3.203 12.909 14.403 1.00 85.81 92 GLY A C 1
ATOM 720 O O . GLY A 1 92 ? 3.526 13.111 13.235 1.00 85.81 92 GLY A O 1
ATOM 721 N N . ARG A 1 93 ? 3.713 11.911 15.133 1.00 84.62 93 ARG A N 1
ATOM 722 C CA . ARG A 1 93 ? 4.724 10.956 14.639 1.00 84.62 93 ARG A CA 1
ATOM 723 C C . ARG A 1 93 ? 4.140 9.706 13.964 1.00 84.62 93 ARG A C 1
ATOM 725 O O . ARG A 1 93 ? 4.900 8.832 13.566 1.00 84.62 93 ARG A O 1
ATOM 732 N N . ARG A 1 94 ? 2.811 9.586 13.872 1.00 89.38 94 ARG A N 1
ATOM 733 C CA . ARG A 1 94 ? 2.130 8.391 13.344 1.00 89.38 94 ARG A CA 1
ATOM 734 C C . ARG A 1 94 ? 1.317 8.735 12.103 1.00 89.38 94 ARG A C 1
ATOM 736 O O . ARG A 1 94 ? 0.772 9.838 12.014 1.00 89.38 94 ARG A O 1
ATOM 743 N N . TYR A 1 95 ? 1.192 7.780 11.188 1.00 92.94 95 TYR A N 1
ATOM 744 C CA . TYR A 1 95 ? 0.233 7.882 10.088 1.00 92.94 95 TYR A CA 1
ATOM 745 C C . TYR A 1 95 ? -1.061 7.157 10.458 1.00 92.94 95 TYR A C 1
ATOM 747 O O . TYR A 1 95 ? -1.075 6.259 11.305 1.00 92.94 95 TYR A O 1
ATOM 755 N N . ARG A 1 96 ? -2.162 7.596 9.857 1.00 95.00 96 ARG A N 1
ATOM 756 C CA . ARG A 1 96 ? -3.506 7.057 10.054 1.00 95.00 96 ARG A CA 1
ATOM 757 C C . ARG A 1 96 ? -4.143 6.831 8.700 1.00 95.00 96 ARG A C 1
ATOM 759 O O . ARG A 1 96 ? -4.105 7.736 7.867 1.00 95.00 96 ARG A O 1
ATOM 766 N N . VAL A 1 97 ? -4.740 5.661 8.525 1.00 96.12 97 VAL A N 1
ATOM 767 C CA . VAL A 1 97 ? -5.600 5.362 7.383 1.00 96.12 97 VAL A CA 1
ATOM 768 C C . VAL A 1 97 ? -7.037 5.566 7.838 1.00 96.12 97 VAL A C 1
ATOM 770 O O . VAL A 1 97 ? -7.466 5.005 8.851 1.00 96.12 97 VAL A O 1
ATOM 773 N N . MET A 1 98 ? -7.753 6.402 7.104 1.00 95.75 98 MET A N 1
ATOM 774 C CA . MET A 1 98 ? -9.131 6.780 7.364 1.00 95.75 98 MET A CA 1
ATOM 775 C C . MET A 1 98 ? -10.031 6.212 6.263 1.00 95.75 98 MET A C 1
ATOM 777 O O . MET A 1 98 ? -9.667 6.273 5.088 1.00 95.75 98 MET A O 1
ATOM 781 N N . LYS A 1 99 ? -11.207 5.719 6.645 1.00 95.12 99 LYS A N 1
ATOM 782 C CA . LYS A 1 99 ? -12.326 5.358 5.766 1.00 95.12 99 LYS A CA 1
ATOM 783 C C . LYS A 1 99 ? -13.525 6.182 6.231 1.00 95.12 99 LYS A C 1
ATOM 785 O O . LYS A 1 99 ? -13.810 6.182 7.426 1.00 95.12 99 LYS A O 1
ATOM 790 N N . ASP A 1 100 ? -14.144 6.947 5.336 1.00 93.31 100 ASP A N 1
ATOM 791 C CA . ASP A 1 100 ? -15.346 7.750 5.631 1.00 93.31 100 ASP A CA 1
ATOM 792 C C . ASP A 1 100 ? -15.213 8.638 6.886 1.00 93.31 100 ASP A C 1
ATOM 794 O O . ASP A 1 100 ? -16.089 8.718 7.742 1.00 93.31 100 ASP A O 1
ATOM 798 N N . GLY A 1 101 ? -14.046 9.272 7.050 1.00 90.69 101 GLY A N 1
ATOM 799 C CA . GLY A 1 101 ? -13.745 10.129 8.205 1.00 90.69 101 GLY A CA 1
ATOM 800 C C . GLY A 1 101 ? -13.426 9.383 9.508 1.00 90.69 101 GLY A C 1
ATOM 801 O O . GLY A 1 101 ? -12.999 10.012 10.478 1.00 90.69 101 GLY A O 1
ATOM 802 N N . GLN A 1 102 ? -13.529 8.054 9.537 1.00 94.00 102 GLN A N 1
ATOM 803 C CA . GLN A 1 102 ? -13.173 7.221 10.683 1.00 94.00 102 GLN A CA 1
ATOM 804 C C . GLN A 1 102 ? -11.788 6.594 10.525 1.00 94.00 102 GLN A C 1
ATOM 806 O O . GLN A 1 102 ? -11.417 6.113 9.459 1.00 94.00 102 GLN A O 1
ATOM 811 N N . GLN A 1 103 ? -11.005 6.562 11.606 1.00 95.19 103 GLN A N 1
ATOM 812 C CA . GLN A 1 103 ? -9.711 5.878 11.596 1.00 95.19 103 GLN A CA 1
ATOM 813 C C . GLN A 1 103 ? -9.932 4.365 11.587 1.00 95.19 103 GLN A C 1
ATOM 815 O O . GLN A 1 103 ? -10.459 3.826 12.557 1.00 95.19 103 GLN A O 1
ATOM 820 N N . VAL A 1 104 ? -9.474 3.690 10.535 1.00 96.50 104 VAL A N 1
ATOM 821 C CA . VAL A 1 104 ? -9.528 2.223 10.416 1.00 96.50 104 VAL A CA 1
ATOM 822 C C . VAL A 1 104 ? -8.182 1.580 10.729 1.00 96.50 104 VAL A C 1
ATOM 824 O O . VAL A 1 104 ? -8.147 0.547 11.393 1.00 96.50 104 VAL A O 1
ATOM 827 N N . TYR A 1 105 ? -7.077 2.247 10.371 1.00 97.31 105 TYR A N 1
ATOM 828 C CA . TYR A 1 105 ? -5.730 1.767 10.676 1.00 97.31 105 TYR A CA 1
ATOM 829 C C . TYR A 1 105 ? -4.816 2.852 11.237 1.00 97.31 105 TYR A C 1
ATOM 831 O O . TYR A 1 105 ? -4.964 4.049 10.966 1.00 97.31 105 TYR A O 1
ATOM 839 N N . SER A 1 106 ? -3.816 2.417 11.998 1.00 96.25 106 SER A N 1
ATOM 840 C CA . SER A 1 106 ? -2.677 3.232 12.411 1.00 96.25 106 SER A CA 1
ATOM 841 C C . SER A 1 106 ? -1.377 2.626 11.900 1.00 96.25 106 SER A C 1
ATOM 843 O O . SER A 1 106 ? -1.234 1.410 11.870 1.00 96.25 106 SER A O 1
ATOM 845 N N . VAL A 1 107 ? -0.428 3.469 11.497 1.00 96.12 107 VAL A N 1
ATOM 846 C CA . VAL A 1 107 ? 0.884 3.023 11.017 1.00 96.12 107 VAL A CA 1
ATOM 847 C C . VAL A 1 107 ? 1.941 3.390 12.047 1.00 96.12 107 VAL A C 1
ATOM 849 O O . VAL A 1 107 ? 2.084 4.564 12.424 1.00 96.12 107 VAL A O 1
ATOM 852 N N . LYS A 1 108 ? 2.694 2.386 12.491 1.00 93.44 108 LYS A N 1
ATOM 853 C CA . LYS A 1 108 ? 3.853 2.531 13.372 1.00 93.44 108 LYS A CA 1
ATOM 854 C C . LYS A 1 108 ? 5.126 2.237 12.594 1.00 93.44 108 LYS A C 1
ATOM 856 O O . LYS A 1 108 ? 5.169 1.320 11.784 1.00 93.44 108 LYS A O 1
ATOM 861 N N . ARG A 1 109 ? 6.161 3.029 12.860 1.00 92.12 109 ARG A N 1
ATOM 862 C CA . ARG A 1 109 ? 7.486 2.867 12.270 1.00 92.12 109 ARG A CA 1
ATOM 863 C C . ARG A 1 109 ? 8.437 2.313 13.315 1.00 92.12 109 ARG A C 1
ATOM 865 O O . ARG A 1 109 ? 8.548 2.897 14.391 1.00 92.12 109 ARG A O 1
ATOM 872 N N . PHE A 1 110 ? 9.137 1.255 12.948 1.00 90.25 110 PHE A N 1
ATOM 873 C CA . PHE A 1 110 ? 10.200 0.633 13.716 1.00 90.25 110 PHE A CA 1
ATOM 874 C C . PHE A 1 110 ? 11.486 0.792 12.909 1.00 90.25 110 PHE A C 1
ATOM 876 O O . PHE A 1 110 ? 11.516 0.532 11.706 1.00 90.25 110 PHE A O 1
ATOM 883 N N . LYS A 1 111 ? 12.521 1.331 13.549 1.00 85.00 111 LYS A N 1
ATOM 884 C CA . LYS A 1 111 ? 13.867 1.342 12.982 1.00 85.00 111 LYS A CA 1
ATOM 885 C C . LYS A 1 111 ? 14.594 0.149 13.572 1.00 85.00 111 LYS A C 1
ATOM 887 O O . LYS A 1 111 ? 14.492 -0.057 14.779 1.00 85.00 111 LYS A O 1
ATOM 892 N N . GLN A 1 112 ? 15.279 -0.606 12.731 1.00 80.19 112 GLN A N 1
ATOM 893 C CA . GLN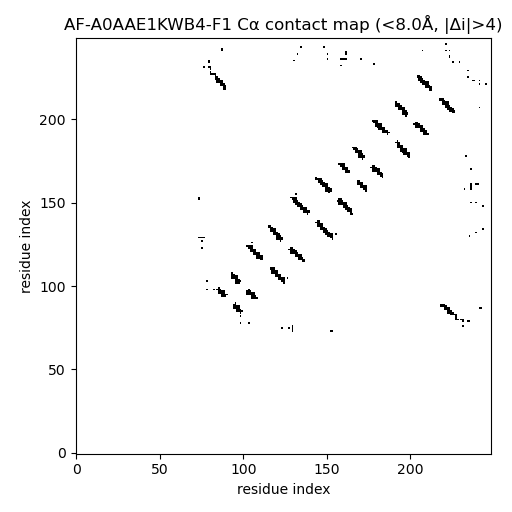 A 1 112 ? 16.201 -1.624 13.201 1.00 80.19 112 GLN A CA 1
ATOM 894 C C . GLN A 1 112 ? 17.510 -0.933 13.602 1.00 80.19 112 GLN A C 1
ATOM 896 O O . GLN A 1 112 ? 17.942 0.008 12.926 1.00 80.19 112 GLN A O 1
ATOM 901 N N . ASP A 1 113 ? 18.103 -1.340 14.722 1.00 73.00 113 ASP A N 1
ATOM 902 C CA . ASP A 1 113 ? 19.345 -0.737 15.203 1.00 73.00 113 ASP A CA 1
ATOM 903 C C . ASP A 1 113 ? 20.475 -0.991 14.194 1.00 73.00 113 ASP A C 1
ATOM 905 O O . ASP A 1 113 ? 20.729 -2.123 13.795 1.00 73.00 113 ASP A O 1
ATOM 909 N N . GLY A 1 114 ? 21.123 0.085 13.737 1.00 67.88 114 GLY A N 1
ATOM 910 C CA . GLY A 1 114 ? 22.273 0.023 12.825 1.00 67.88 114 GLY A CA 1
ATOM 911 C C . GLY A 1 114 ? 21.969 -0.208 11.335 1.00 67.88 114 GLY A C 1
ATOM 912 O O . GLY A 1 114 ? 22.911 -0.247 10.548 1.00 67.88 114 GLY A O 1
ATOM 913 N N . GLY A 1 115 ? 20.700 -0.323 10.920 1.00 70.00 115 GLY A N 1
ATOM 914 C CA . GLY A 1 115 ? 20.321 -0.670 9.540 1.00 70.00 115 GLY A CA 1
ATOM 915 C C . GLY A 1 115 ? 19.720 0.466 8.694 1.00 70.00 115 GLY A C 1
ATOM 916 O O . GLY A 1 115 ? 19.142 1.430 9.201 1.00 70.00 115 GLY A O 1
ATOM 917 N N . SER A 1 116 ? 19.803 0.321 7.363 1.00 76.06 116 SER A N 1
ATOM 918 C CA . SER A 1 116 ? 19.010 1.101 6.390 1.00 76.06 116 SER A CA 1
ATOM 919 C C . SER A 1 116 ? 17.562 0.599 6.269 1.00 76.06 116 SER A C 1
ATOM 921 O O . SER A 1 116 ? 16.718 1.274 5.666 1.00 76.06 116 SER A O 1
ATOM 923 N N . GLU A 1 117 ? 17.281 -0.561 6.865 1.00 84.00 117 GLU A N 1
ATOM 924 C CA . GLU A 1 117 ? 15.98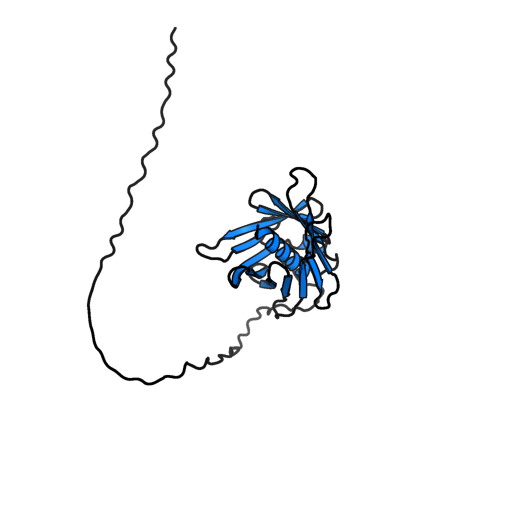8 -1.223 6.871 1.00 84.00 117 GLU A CA 1
ATOM 925 C C . GLU A 1 117 ? 15.015 -0.565 7.858 1.00 84.00 117 GLU A C 1
ATOM 927 O O . GLU A 1 117 ? 15.348 -0.166 8.980 1.00 84.00 117 GLU A O 1
ATOM 932 N N . VAL A 1 118 ? 13.775 -0.401 7.406 1.00 90.25 118 VAL A N 1
ATOM 933 C CA . VAL A 1 118 ? 12.697 0.183 8.199 1.00 90.25 118 VAL A CA 1
ATOM 934 C C . VAL A 1 118 ? 11.483 -0.716 8.092 1.00 90.25 118 VAL A C 1
ATOM 936 O O . VAL A 1 118 ? 10.926 -0.876 7.008 1.00 90.25 118 VAL A O 1
ATOM 939 N N . THR A 1 119 ? 10.995 -1.195 9.229 1.00 93.12 119 THR A N 1
ATOM 940 C CA . THR A 1 119 ? 9.723 -1.911 9.283 1.00 93.12 119 THR A CA 1
ATOM 941 C C . THR A 1 119 ? 8.595 -0.933 9.594 1.00 93.12 119 THR A C 1
ATOM 943 O O . THR A 1 119 ? 8.631 -0.187 10.581 1.00 93.12 119 THR A O 1
ATOM 946 N N . LEU A 1 120 ? 7.561 -0.917 8.758 1.00 94.62 120 LEU A N 1
ATOM 947 C CA . LEU A 1 120 ? 6.310 -0.216 9.038 1.00 94.62 120 LEU A CA 1
ATOM 948 C C . LEU A 1 120 ? 5.236 -1.256 9.340 1.00 94.62 120 LEU A C 1
ATOM 950 O O . LEU A 1 120 ? 4.988 -2.140 8.534 1.00 94.62 120 LEU A O 1
ATOM 954 N N . LYS A 1 121 ? 4.565 -1.131 10.483 1.00 95.19 121 LYS A N 1
ATOM 955 C CA . LYS A 1 121 ? 3.433 -1.991 10.838 1.00 95.19 121 LYS A CA 1
ATOM 956 C C . LYS A 1 121 ? 2.139 -1.209 10.732 1.00 95.19 121 LYS A C 1
ATOM 958 O O . LYS A 1 121 ? 2.020 -0.125 11.313 1.00 95.19 121 LYS A O 1
ATOM 963 N N . ILE A 1 122 ? 1.177 -1.758 10.005 1.00 96.25 122 ILE A N 1
ATOM 964 C CA . ILE A 1 122 ? -0.190 -1.251 9.931 1.00 96.25 122 ILE A CA 1
ATOM 965 C C . ILE A 1 122 ? -1.015 -2.058 10.924 1.00 96.25 122 ILE A C 1
ATOM 967 O O . ILE A 1 122 ? -1.013 -3.285 10.884 1.00 96.25 122 ILE A O 1
ATOM 971 N N . GLN A 1 123 ? -1.699 -1.357 11.822 1.00 96.31 123 GLN A N 1
ATOM 972 C CA . GLN A 1 123 ? -2.468 -1.944 12.910 1.00 96.31 123 GLN A CA 1
ATOM 973 C C . GLN A 1 123 ? -3.929 -1.520 12.837 1.00 96.31 123 GLN A C 1
ATOM 975 O O . GLN A 1 123 ? -4.213 -0.357 12.530 1.00 96.31 123 GLN A O 1
ATOM 980 N N . ASN A 1 124 ? -4.842 -2.428 13.172 1.00 95.12 124 ASN A N 1
ATOM 981 C CA . ASN A 1 124 ? -6.271 -2.132 13.295 1.00 95.12 124 ASN A CA 1
ATOM 982 C C . ASN A 1 124 ? -6.587 -1.316 14.572 1.00 95.12 124 ASN A C 1
ATOM 984 O O . ASN A 1 124 ? -5.693 -0.890 15.313 1.00 95.12 124 ASN A O 1
ATOM 988 N N . LYS A 1 125 ? -7.879 -1.080 14.842 1.00 92.50 125 LYS A N 1
ATOM 989 C CA . LYS A 1 125 ? -8.349 -0.355 16.041 1.00 92.50 125 LYS A CA 1
ATOM 990 C C . LYS A 1 125 ? -7.997 -1.056 17.362 1.00 92.50 125 LYS A C 1
ATOM 992 O O . LYS A 1 125 ? -7.827 -0.370 18.364 1.00 92.50 125 LYS A O 1
ATOM 997 N N . ALA A 1 126 ? -7.852 -2.380 17.349 1.00 93.19 126 ALA A N 1
ATOM 998 C CA . ALA A 1 126 ? -7.433 -3.189 18.494 1.00 93.19 126 ALA A CA 1
ATOM 999 C C . ALA A 1 126 ? -5.900 -3.267 18.653 1.00 93.19 126 ALA A C 1
ATOM 1001 O O . ALA A 1 126 ? -5.406 -4.024 19.480 1.00 93.19 126 ALA A O 1
ATOM 1002 N N . PHE A 1 127 ? -5.139 -2.487 17.874 1.00 92.94 127 PHE A N 1
ATOM 1003 C CA . PHE A 1 127 ? -3.670 -2.486 17.846 1.00 92.94 127 PHE A CA 1
ATOM 1004 C C . PHE A 1 127 ? -3.028 -3.808 17.409 1.00 92.94 127 PHE A C 1
ATOM 1006 O O . PHE A 1 127 ? -1.815 -3.970 17.570 1.00 92.94 127 PHE A O 1
ATOM 1013 N N . LEU A 1 128 ? -3.812 -4.706 16.812 1.00 93.50 128 LEU A N 1
ATOM 1014 C CA . LEU A 1 128 ? -3.306 -5.918 16.185 1.00 93.50 128 LEU A CA 1
ATOM 1015 C C . LEU A 1 128 ? -2.691 -5.561 14.837 1.00 93.50 128 LEU A C 1
ATOM 1017 O O . LEU A 1 128 ? -3.255 -4.760 14.083 1.00 93.50 128 LEU A O 1
ATOM 1021 N N . ASP A 1 129 ? -1.531 -6.144 14.557 1.00 93.69 129 ASP A N 1
ATOM 1022 C CA . ASP A 1 129 ? -0.876 -6.014 13.262 1.00 93.69 129 ASP A CA 1
ATOM 1023 C C . ASP A 1 129 ? -1.776 -6.654 12.194 1.00 93.69 129 ASP A C 1
ATOM 1025 O O . ASP A 1 129 ? -2.291 -7.749 12.389 1.00 93.69 129 ASP A O 1
ATOM 1029 N N . VAL A 1 130 ? -1.987 -5.953 11.079 1.00 95.44 130 VAL A N 1
ATOM 1030 C CA . VAL A 1 130 ? -2.715 -6.471 9.905 1.00 95.44 130 VAL A CA 1
ATOM 1031 C C . VAL A 1 130 ? -1.814 -6.561 8.679 1.00 95.44 130 VAL A C 1
ATOM 1033 O O . VAL A 1 130 ? -2.004 -7.435 7.842 1.00 95.44 130 VAL A O 1
ATOM 1036 N N . LEU A 1 131 ? -0.813 -5.679 8.589 1.00 96.00 131 LEU A N 1
ATOM 1037 C CA . LEU A 1 131 ? 0.226 -5.695 7.562 1.00 96.00 131 LEU A CA 1
ATOM 1038 C C . LEU A 1 131 ? 1.569 -5.304 8.178 1.00 96.00 131 LEU A C 1
ATOM 1040 O O . LEU A 1 131 ? 1.641 -4.367 8.981 1.00 96.00 131 LEU A O 1
ATOM 1044 N N . SER A 1 132 ? 2.632 -5.968 7.741 1.00 95.81 132 SER A N 1
ATOM 1045 C CA . SER A 1 132 ? 4.017 -5.553 7.951 1.00 95.81 132 SER A CA 1
ATOM 1046 C C . SER A 1 132 ? 4.632 -5.177 6.611 1.00 95.81 132 SER A C 1
ATOM 1048 O O . SER A 1 132 ? 4.419 -5.861 5.617 1.00 95.81 132 SER A O 1
ATOM 1050 N N . LEU A 1 133 ? 5.358 -4.067 6.574 1.00 96.00 133 LEU A N 1
ATOM 1051 C CA . LEU A 1 133 ? 6.078 -3.588 5.404 1.00 96.00 133 LEU A CA 1
ATOM 1052 C C . LEU A 1 133 ? 7.556 -3.537 5.767 1.00 96.00 133 LEU A C 1
ATOM 1054 O O . LEU A 1 133 ? 7.962 -2.654 6.532 1.00 96.00 133 LEU A O 1
ATOM 1058 N N . ASN A 1 134 ? 8.346 -4.448 5.216 1.00 94.81 134 ASN A N 1
ATOM 1059 C CA . ASN A 1 134 ? 9.794 -4.434 5.377 1.00 94.81 134 ASN A CA 1
ATOM 1060 C C . ASN A 1 134 ? 10.380 -3.644 4.220 1.00 94.81 134 ASN A C 1
ATOM 1062 O O . ASN A 1 134 ? 10.320 -4.060 3.064 1.00 94.81 134 ASN A O 1
ATOM 1066 N N . ARG A 1 135 ? 10.863 -2.443 4.528 1.00 92.31 135 ARG A N 1
ATOM 1067 C CA . ARG A 1 135 ? 11.389 -1.530 3.528 1.00 92.31 135 ARG A CA 1
ATOM 1068 C C . ARG A 1 135 ? 12.905 -1.544 3.563 1.00 92.31 135 ARG A C 1
ATOM 1070 O O . ARG A 1 135 ? 13.503 -1.022 4.507 1.00 92.31 135 ARG A O 1
ATOM 1077 N N . THR A 1 136 ? 13.495 -1.981 2.464 1.00 90.62 136 THR A N 1
ATOM 1078 C CA . THR A 1 136 ? 14.921 -1.855 2.184 1.00 90.62 136 THR A CA 1
ATOM 1079 C C . THR A 1 136 ? 15.148 -0.719 1.184 1.00 90.62 136 THR A C 1
ATOM 1081 O O . THR A 1 136 ? 14.343 -0.437 0.286 1.00 90.62 136 THR A O 1
ATOM 1084 N N . LYS A 1 137 ? 16.221 0.042 1.409 1.00 83.62 137 LYS A N 1
ATOM 1085 C CA . LYS A 1 137 ? 16.676 1.071 0.473 1.00 83.62 137 LYS A CA 1
ATOM 1086 C C . LYS A 1 137 ? 17.906 0.542 -0.231 1.00 83.62 137 LYS A C 1
ATOM 1088 O O . LYS A 1 137 ? 18.934 0.347 0.411 1.00 83.62 137 LYS A O 1
ATOM 1093 N N . GLU A 1 138 ? 17.800 0.387 -1.537 1.00 78.31 138 GLU A N 1
ATOM 1094 C CA . GLU A 1 138 ? 18.947 0.067 -2.368 1.00 78.31 138 GLU A CA 1
ATOM 1095 C C . GLU A 1 138 ? 19.571 1.374 -2.849 1.00 78.31 138 GLU A C 1
ATOM 1097 O O . GLU A 1 138 ? 18.903 2.246 -3.423 1.00 78.31 138 GLU A O 1
ATOM 1102 N N . ALA A 1 139 ? 20.854 1.548 -2.539 1.00 65.31 139 ALA A N 1
ATOM 1103 C CA . ALA A 1 139 ? 21.626 2.671 -3.037 1.00 65.31 139 ALA A CA 1
ATOM 1104 C C . ALA A 1 139 ? 21.929 2.423 -4.518 1.00 65.31 139 ALA A C 1
ATOM 1106 O O . ALA A 1 139 ? 22.650 1.486 -4.850 1.00 65.31 139 ALA A O 1
ATOM 1107 N N . GLN A 1 140 ? 21.388 3.260 -5.403 1.00 57.44 140 GLN A N 1
ATOM 1108 C CA . GLN A 1 140 ? 21.659 3.174 -6.833 1.00 57.44 140 GLN A CA 1
ATOM 1109 C C . GLN A 1 140 ? 22.219 4.514 -7.326 1.00 57.44 140 GLN A C 1
ATOM 1111 O O . GLN A 1 140 ? 21.497 5.414 -7.752 1.00 57.44 140 GLN A O 1
ATOM 1116 N N . GLY A 1 141 ? 23.544 4.654 -7.238 1.00 57.34 141 GLY A N 1
ATOM 1117 C CA . GLY A 1 141 ? 24.265 5.837 -7.710 1.00 57.34 141 GLY A CA 1
ATOM 1118 C C . GLY A 1 141 ? 23.981 7.128 -6.928 1.00 57.34 141 GLY A C 1
ATOM 1119 O O . GLY A 1 141 ? 23.335 7.140 -5.884 1.00 57.34 141 GLY A O 1
ATOM 1120 N N . CYS A 1 142 ? 24.516 8.239 -7.441 1.00 50.94 142 CYS A N 1
ATOM 1121 C CA . CYS A 1 142 ? 24.650 9.508 -6.716 1.00 50.94 142 CYS A CA 1
ATOM 1122 C C . CYS A 1 142 ? 23.317 10.272 -6.495 1.00 50.94 142 CYS A C 1
ATOM 1124 O O . CYS A 1 142 ? 23.286 11.192 -5.684 1.00 50.94 142 CYS A O 1
ATOM 1126 N N . TRP A 1 143 ? 22.200 9.886 -7.143 1.00 52.19 143 TRP A N 1
ATOM 1127 C CA . TRP A 1 143 ? 20.962 10.697 -7.132 1.00 52.19 143 TRP A CA 1
ATOM 1128 C C . TRP A 1 143 ? 19.628 9.928 -7.047 1.00 52.19 143 TRP A C 1
ATOM 1130 O O . TRP A 1 143 ? 18.572 10.560 -6.978 1.00 52.19 143 TRP A O 1
ATOM 1140 N N . SER A 1 144 ? 19.629 8.591 -7.001 1.00 60.12 144 SER A N 1
ATOM 1141 C CA . SER A 1 144 ? 18.395 7.790 -6.934 1.00 60.12 144 SER A CA 1
ATOM 1142 C C . SER A 1 144 ? 18.496 6.660 -5.912 1.00 60.12 144 SER A C 1
ATOM 1144 O O . SER A 1 144 ? 19.472 5.924 -5.864 1.00 60.12 144 SER A O 1
ATOM 1146 N N . SER A 1 145 ? 17.465 6.507 -5.078 1.00 74.38 145 SER A N 1
ATOM 1147 C CA . SER A 1 145 ? 17.317 5.312 -4.240 1.00 74.38 145 SER A CA 1
ATOM 1148 C C . SER A 1 145 ? 16.111 4.526 -4.716 1.00 74.38 145 SER A C 1
ATOM 1150 O O . SER A 1 145 ? 14.985 5.047 -4.727 1.00 74.38 145 SER A O 1
ATOM 1152 N N . ASN A 1 146 ? 16.351 3.272 -5.083 1.00 84.00 146 ASN A N 1
ATOM 1153 C CA . ASN A 1 146 ? 15.266 2.334 -5.279 1.00 84.00 146 ASN A CA 1
ATOM 1154 C C . ASN A 1 146 ? 14.749 1.911 -3.915 1.00 84.00 146 ASN A C 1
ATOM 1156 O O . ASN A 1 146 ? 15.444 1.898 -2.894 1.00 84.00 146 ASN A O 1
ATOM 1160 N N . THR A 1 147 ? 13.450 1.688 -3.875 1.00 88.88 147 THR A N 1
ATOM 1161 C CA . THR A 1 147 ? 12.757 1.239 -2.687 1.00 88.88 147 THR A CA 1
ATOM 1162 C C . THR A 1 147 ? 12.180 -0.120 -2.999 1.00 88.88 147 THR A C 1
ATOM 1164 O O . THR A 1 147 ? 11.364 -0.243 -3.908 1.00 88.88 147 THR A O 1
ATOM 1167 N N . HIS A 1 148 ? 12.607 -1.099 -2.220 1.00 93.25 148 HIS A N 1
ATOM 1168 C CA . HIS A 1 148 ? 12.050 -2.433 -2.207 1.00 93.25 148 HIS A CA 1
ATOM 1169 C C . HIS A 1 148 ? 11.243 -2.576 -0.915 1.00 93.25 148 HIS A C 1
ATOM 1171 O O . HIS A 1 148 ? 11.712 -2.217 0.171 1.00 93.25 148 HIS A O 1
ATOM 1177 N N . VAL A 1 149 ? 9.982 -2.981 -1.037 1.00 95.44 149 VAL A N 1
ATOM 1178 C CA . VAL A 1 149 ? 9.070 -3.143 0.096 1.00 95.44 149 VAL A CA 1
ATOM 1179 C C . VAL A 1 149 ? 8.409 -4.498 -0.002 1.00 95.44 149 VAL A C 1
ATOM 1181 O O . VAL A 1 149 ? 7.581 -4.727 -0.882 1.00 95.44 149 VAL A O 1
ATOM 1184 N N . GLU A 1 150 ? 8.725 -5.366 0.944 1.00 96.62 150 GLU A N 1
ATOM 1185 C CA . GLU A 1 150 ? 8.002 -6.617 1.125 1.00 96.62 150 GLU A CA 1
ATOM 1186 C C . GLU A 1 150 ? 6.777 -6.350 1.985 1.00 96.62 150 GLU A C 1
ATOM 1188 O O . GLU A 1 150 ? 6.871 -5.723 3.045 1.00 96.62 150 GLU A O 1
ATOM 1193 N N . VAL A 1 151 ? 5.619 -6.810 1.526 1.00 96.88 151 VAL A N 1
ATOM 1194 C CA . VAL A 1 151 ? 4.353 -6.651 2.237 1.00 96.88 151 VAL A CA 1
ATOM 1195 C C . VAL A 1 151 ? 3.936 -8.011 2.763 1.00 96.88 151 VAL A C 1
ATOM 1197 O O . VAL A 1 151 ? 3.744 -8.941 1.985 1.00 96.88 151 VAL A O 1
ATOM 1200 N N . LEU A 1 152 ? 3.783 -8.127 4.079 1.00 95.19 152 LEU A N 1
ATOM 1201 C CA . LEU A 1 152 ? 3.485 -9.382 4.755 1.00 95.19 152 LEU A CA 1
ATOM 1202 C C . LEU A 1 152 ? 2.191 -9.283 5.562 1.00 95.19 152 LEU A C 1
ATOM 1204 O O . LEU A 1 152 ? 1.947 -8.290 6.253 1.00 95.19 152 LEU A O 1
ATOM 1208 N N . PHE A 1 153 ? 1.395 -10.346 5.535 1.00 93.38 153 PHE A N 1
ATOM 1209 C CA . PHE A 1 153 ? 0.379 -10.605 6.543 1.00 93.38 153 PHE A CA 1
ATOM 1210 C C . PHE A 1 153 ? 1.025 -11.267 7.768 1.00 93.38 153 PHE A C 1
ATOM 1212 O O . PHE A 1 153 ? 1.936 -12.081 7.611 1.00 93.38 153 PHE A O 1
ATOM 1219 N N . PRO A 1 154 ? 0.565 -10.981 8.995 1.00 88.62 154 PRO A N 1
ATOM 1220 C CA . PRO A 1 154 ? 1.004 -11.733 10.164 1.00 88.62 154 PRO A CA 1
ATOM 1221 C C . PRO A 1 154 ? 0.719 -13.243 10.021 1.00 88.62 154 PRO A C 1
ATOM 1223 O O . PRO A 1 154 ? -0.306 -13.611 9.441 1.00 88.62 154 PRO A O 1
ATOM 1226 N N . PRO A 1 155 ? 1.584 -14.120 10.566 1.00 85.81 155 PRO A N 1
ATOM 1227 C CA . PRO A 1 155 ? 2.817 -13.789 11.286 1.00 85.81 155 PRO A CA 1
ATOM 1228 C C . PRO A 1 155 ? 4.000 -13.384 10.387 1.00 85.81 155 PRO A C 1
ATOM 1230 O O . PRO A 1 155 ? 4.841 -12.628 10.859 1.00 85.81 155 PRO A O 1
ATOM 1233 N N . ALA A 1 156 ? 4.070 -13.824 9.128 1.00 88.88 156 ALA A N 1
ATOM 1234 C CA . ALA A 1 156 ? 5.109 -13.426 8.160 1.00 88.88 156 ALA A CA 1
ATOM 1235 C C . ALA A 1 156 ? 4.799 -13.928 6.730 1.00 88.88 156 ALA A C 1
ATOM 1237 O O . ALA A 1 156 ? 5.688 -14.336 5.991 1.00 88.88 156 ALA A O 1
ATOM 1238 N N . ASN A 1 157 ? 3.528 -13.954 6.335 1.00 90.31 157 ASN A N 1
ATOM 1239 C CA . ASN A 1 157 ? 3.108 -14.473 5.035 1.00 90.31 157 ASN A CA 1
ATOM 1240 C C . ASN A 1 157 ? 3.269 -13.398 3.956 1.00 90.31 157 ASN A C 1
ATOM 1242 O O . ASN A 1 157 ? 2.579 -12.378 4.009 1.00 90.31 157 ASN A O 1
ATOM 1246 N N . LEU A 1 158 ? 4.145 -13.619 2.974 1.00 93.06 158 LEU A N 1
ATOM 1247 C CA . LEU A 1 158 ? 4.364 -12.675 1.877 1.00 93.06 158 LEU A CA 1
ATOM 1248 C C . LEU A 1 158 ? 3.086 -12.499 1.038 1.00 93.06 158 LEU A C 1
ATOM 1250 O O . LEU A 1 158 ? 2.545 -13.451 0.480 1.00 93.06 158 LEU A O 1
ATOM 1254 N N . VAL A 1 159 ? 2.619 -11.257 0.939 1.00 93.94 159 VAL A N 1
ATOM 1255 C CA . VAL A 1 159 ? 1.462 -10.848 0.125 1.00 93.94 159 VAL A CA 1
ATOM 1256 C C . VAL A 1 159 ? 1.907 -10.430 -1.267 1.00 93.94 159 VAL A C 1
ATOM 1258 O O . VAL A 1 159 ? 1.219 -10.699 -2.247 1.00 93.94 159 VAL A O 1
ATOM 1261 N N . GLY A 1 160 ? 3.050 -9.756 -1.343 1.00 96.19 160 GLY A N 1
ATOM 1262 C CA . GLY A 1 160 ? 3.616 -9.238 -2.574 1.00 96.19 160 GLY A CA 1
ATOM 1263 C C . GLY A 1 160 ? 4.731 -8.243 -2.291 1.00 96.19 160 GLY A C 1
ATOM 1264 O O . GLY A 1 160 ? 5.055 -7.944 -1.136 1.00 96.19 160 GLY A O 1
ATOM 1265 N N . VAL A 1 161 ? 5.303 -7.724 -3.368 1.00 96.94 161 VAL A N 1
ATOM 1266 C CA . VAL A 1 161 ? 6.456 -6.826 -3.321 1.00 96.94 161 VAL A CA 1
ATOM 1267 C C . VAL A 1 161 ? 6.123 -5.546 -4.069 1.00 96.94 161 VAL A C 1
ATOM 1269 O O . VAL A 1 161 ? 5.605 -5.583 -5.181 1.00 96.94 161 VAL A O 1
ATOM 1272 N N . VAL A 1 162 ? 6.430 -4.401 -3.465 1.00 96.06 162 VAL A N 1
ATOM 1273 C CA . VAL A 1 162 ? 6.384 -3.095 -4.127 1.00 96.06 162 VAL A CA 1
ATOM 1274 C C . VAL A 1 162 ? 7.818 -2.648 -4.359 1.00 96.06 162 VAL A C 1
ATOM 1276 O O . VAL A 1 162 ? 8.539 -2.343 -3.409 1.00 96.06 162 VAL A O 1
ATOM 1279 N N . HIS A 1 163 ? 8.229 -2.591 -5.620 1.00 94.75 163 HIS A N 1
ATOM 1280 C CA . HIS A 1 163 ? 9.586 -2.225 -6.002 1.00 94.75 163 HIS A CA 1
ATOM 1281 C C . HIS A 1 163 ? 9.568 -1.035 -6.961 1.00 94.75 163 HIS A C 1
ATOM 1283 O O . HIS A 1 163 ? 8.806 -1.017 -7.923 1.00 94.75 163 HIS A O 1
ATOM 1289 N N . GLY A 1 164 ? 10.387 -0.017 -6.698 1.00 90.81 164 GLY A N 1
ATOM 1290 C CA . GLY A 1 164 ? 10.513 1.112 -7.614 1.00 90.81 164 GLY A CA 1
ATOM 1291 C C . GLY A 1 164 ? 11.124 2.378 -7.031 1.00 90.81 164 GLY A C 1
ATOM 1292 O O . GLY A 1 164 ? 11.702 2.399 -5.940 1.00 90.81 164 GLY A O 1
ATOM 1293 N N . GLY A 1 165 ? 10.990 3.461 -7.792 1.00 85.75 165 GLY A N 1
ATOM 1294 C CA . GLY A 1 165 ? 11.696 4.724 -7.598 1.00 85.75 165 GLY A CA 1
ATOM 1295 C C . GLY A 1 165 ? 10.771 5.937 -7.506 1.00 85.75 165 GLY A C 1
ATOM 1296 O O . GLY A 1 165 ? 9.598 5.852 -7.174 1.00 85.75 165 GLY A O 1
ATOM 1297 N N . ALA A 1 166 ? 11.304 7.132 -7.754 1.00 79.88 166 ALA A N 1
ATOM 1298 C CA . ALA A 1 166 ? 10.527 8.369 -7.615 1.00 79.88 166 ALA A CA 1
ATOM 1299 C C . ALA A 1 166 ? 9.428 8.547 -8.682 1.00 79.88 166 ALA A C 1
ATOM 1301 O O . ALA A 1 166 ? 8.502 9.328 -8.462 1.00 79.88 166 ALA A O 1
ATOM 1302 N N . MET A 1 167 ? 9.551 7.876 -9.829 1.00 87.31 167 MET A N 1
ATOM 1303 C CA . MET A 1 167 ? 8.657 8.059 -10.978 1.00 87.31 167 MET A CA 1
ATOM 1304 C C . MET A 1 167 ? 7.691 6.898 -11.182 1.00 87.31 167 MET A C 1
ATOM 1306 O O . MET A 1 167 ? 6.592 7.116 -11.674 1.00 87.31 167 MET A O 1
ATOM 1310 N N . GLU A 1 168 ? 8.064 5.693 -10.770 1.00 91.81 168 GLU A N 1
ATOM 1311 C CA . GLU A 1 168 ? 7.291 4.491 -11.044 1.00 91.81 168 GLU A CA 1
ATOM 1312 C C . GLU A 1 168 ? 7.566 3.434 -9.976 1.00 91.81 168 GLU A C 1
ATOM 1314 O O . GLU A 1 168 ? 8.694 3.324 -9.481 1.00 91.81 168 GLU A O 1
ATOM 1319 N N . TYR A 1 169 ? 6.531 2.674 -9.624 1.00 93.94 169 TYR A N 1
ATOM 1320 C CA . TYR A 1 169 ? 6.649 1.442 -8.854 1.00 93.94 169 TYR A CA 1
ATOM 1321 C C . TYR A 1 169 ? 5.924 0.320 -9.571 1.00 93.94 169 TYR A C 1
ATOM 1323 O O . TYR A 1 169 ? 4.807 0.498 -10.053 1.00 93.94 169 TYR A O 1
ATOM 1331 N N . THR A 1 170 ? 6.530 -0.854 -9.544 1.00 96.38 170 THR A N 1
ATOM 1332 C CA . THR A 1 170 ? 5.930 -2.099 -9.993 1.00 96.38 170 THR A CA 1
ATOM 1333 C C . THR A 1 170 ? 5.541 -2.916 -8.772 1.00 96.38 170 THR A C 1
ATOM 1335 O O . THR A 1 170 ? 6.304 -3.026 -7.805 1.00 96.38 170 THR A O 1
ATOM 1338 N N . VAL A 1 171 ? 4.331 -3.463 -8.802 1.00 96.88 171 VAL A N 1
ATOM 1339 C CA . VAL A 1 171 ? 3.809 -4.313 -7.738 1.00 96.88 171 VAL A CA 1
ATOM 1340 C C . VAL A 1 171 ? 3.731 -5.744 -8.234 1.00 96.88 171 VAL A C 1
ATOM 1342 O O . VAL A 1 171 ? 3.103 -6.017 -9.255 1.00 96.88 171 VAL A O 1
ATOM 1345 N N . TYR A 1 172 ? 4.360 -6.640 -7.484 1.00 96.75 172 TYR A N 1
ATOM 1346 C CA . TYR A 1 172 ? 4.495 -8.050 -7.808 1.00 96.75 172 TYR A CA 1
ATOM 1347 C C . TYR A 1 172 ? 3.706 -8.915 -6.835 1.00 96.75 172 TYR A C 1
ATOM 1349 O O . TYR A 1 172 ? 3.604 -8.604 -5.642 1.00 96.75 172 TYR A O 1
ATOM 1357 N N . ASN A 1 173 ? 3.193 -10.030 -7.341 1.00 94.94 173 ASN A N 1
ATOM 1358 C CA . ASN A 1 173 ? 2.755 -11.129 -6.501 1.00 94.94 173 ASN A CA 1
ATOM 1359 C C . ASN A 1 173 ? 3.968 -11.900 -5.917 1.00 94.94 173 ASN A C 1
ATOM 1361 O O . ASN A 1 173 ? 5.104 -11.679 -6.340 1.00 94.94 173 ASN A O 1
ATOM 1365 N N . PRO A 1 174 ? 3.764 -12.819 -4.954 1.00 93.88 174 PRO A N 1
ATOM 1366 C CA . PRO A 1 174 ? 4.821 -13.675 -4.414 1.00 93.88 174 PRO A CA 1
ATOM 1367 C C . PRO A 1 174 ? 5.488 -14.591 -5.447 1.00 93.88 174 PRO A C 1
ATOM 1369 O O . PRO A 1 174 ? 6.606 -15.035 -5.217 1.00 93.88 174 PRO A O 1
ATOM 1372 N N . SER A 1 175 ? 4.821 -14.875 -6.568 1.00 93.56 175 SER A N 1
ATOM 1373 C CA . SER A 1 175 ? 5.369 -15.670 -7.673 1.00 93.56 175 SER A CA 1
ATOM 1374 C C . SER A 1 175 ? 6.280 -14.863 -8.609 1.00 93.56 175 SER A C 1
ATOM 1376 O O . SER A 1 175 ? 6.954 -15.452 -9.448 1.00 93.56 175 SER A O 1
ATOM 1378 N N . GLY A 1 176 ? 6.331 -13.534 -8.463 1.00 93.19 176 GLY A N 1
ATOM 1379 C CA . GLY A 1 176 ? 7.107 -12.629 -9.314 1.00 93.19 176 GLY A CA 1
ATOM 1380 C C . GLY A 1 176 ? 6.344 -12.051 -10.512 1.00 93.19 176 GLY A C 1
ATOM 1381 O O . GLY A 1 176 ? 6.923 -11.290 -11.286 1.00 93.19 176 GLY A O 1
ATOM 1382 N N . ASP A 1 177 ? 5.053 -12.345 -10.668 1.00 94.88 177 ASP A N 1
ATOM 1383 C CA . ASP A 1 177 ? 4.223 -11.741 -11.709 1.00 94.88 177 ASP A CA 1
ATOM 1384 C C . ASP A 1 177 ? 3.821 -10.314 -11.341 1.00 94.88 177 ASP A C 1
ATOM 1386 O O . ASP A 1 177 ? 3.486 -10.004 -10.194 1.00 94.88 177 ASP A O 1
ATOM 1390 N N . ILE A 1 178 ? 3.788 -9.445 -12.349 1.00 95.56 178 ILE A N 1
ATOM 1391 C CA . ILE A 1 178 ? 3.325 -8.065 -12.206 1.00 95.56 178 ILE A CA 1
ATOM 1392 C C . ILE A 1 178 ? 1.806 -8.057 -12.029 1.00 95.56 178 ILE A C 1
ATOM 1394 O O . ILE A 1 178 ? 1.071 -8.496 -12.913 1.00 95.56 178 ILE A O 1
ATOM 1398 N N . LEU A 1 179 ? 1.347 -7.484 -10.918 1.00 94.62 179 LEU A N 1
ATOM 1399 C CA . LEU A 1 179 ? -0.067 -7.231 -10.652 1.00 94.62 179 LEU A CA 1
ATOM 1400 C C . LEU A 1 179 ? -0.500 -5.888 -11.250 1.00 94.62 179 LEU A C 1
ATOM 1402 O O . LEU A 1 179 ? -1.456 -5.815 -12.020 1.00 94.62 179 LEU A O 1
ATOM 1406 N N . PHE A 1 180 ? 0.210 -4.816 -10.896 1.00 96.19 180 PHE A N 1
ATOM 1407 C CA . PHE A 1 180 ? -0.091 -3.463 -11.359 1.00 96.19 180 PHE A CA 1
ATOM 1408 C C . PHE A 1 180 ? 1.114 -2.524 -11.235 1.00 96.19 180 PHE A C 1
ATOM 1410 O O . PHE A 1 180 ? 2.072 -2.780 -10.501 1.00 96.19 180 PHE A O 1
ATOM 1417 N N . LEU A 1 181 ? 1.037 -1.414 -11.962 1.00 96.50 181 LEU A N 1
ATOM 1418 C CA . LEU A 1 181 ? 2.012 -0.333 -12.016 1.00 96.50 181 LEU A CA 1
ATOM 1419 C C . LEU A 1 181 ? 1.455 0.902 -11.300 1.00 96.50 181 LEU A C 1
ATOM 1421 O O . LEU A 1 181 ? 0.263 1.202 -11.377 1.00 96.50 181 LEU A O 1
ATOM 1425 N N . ILE A 1 182 ? 2.321 1.628 -10.598 1.00 95.44 182 ILE A N 1
ATOM 1426 C CA . ILE A 1 182 ? 2.019 2.895 -9.927 1.00 95.44 182 ILE A CA 1
ATOM 1427 C C . ILE A 1 182 ? 2.907 3.969 -10.554 1.00 95.44 182 ILE A C 1
ATOM 1429 O O . ILE A 1 182 ? 4.063 4.147 -10.169 1.00 95.44 182 ILE A O 1
ATOM 1433 N N . GLU A 1 183 ? 2.354 4.708 -11.506 1.00 94.12 183 GLU A N 1
ATOM 1434 C CA . GLU A 1 183 ? 3.083 5.686 -12.311 1.00 94.12 183 GLU A CA 1
ATOM 1435 C C . GLU A 1 183 ? 2.835 7.108 -11.825 1.00 94.12 183 GLU A C 1
ATOM 1437 O O . GLU A 1 183 ? 1.690 7.549 -11.682 1.00 94.12 183 GLU A O 1
ATOM 1442 N N . ARG A 1 184 ? 3.902 7.877 -11.622 1.00 91.25 184 ARG A N 1
ATOM 1443 C CA . ARG A 1 184 ? 3.795 9.288 -11.264 1.00 91.25 184 ARG A CA 1
ATOM 1444 C C . ARG A 1 184 ? 3.243 10.084 -12.440 1.00 91.25 184 ARG A C 1
ATOM 1446 O O . ARG A 1 184 ? 3.814 10.124 -13.523 1.00 91.25 184 ARG A O 1
ATOM 1453 N N . GLN A 1 185 ? 2.153 10.794 -12.192 1.00 88.00 185 GLN A N 1
ATOM 1454 C CA . GLN A 1 185 ? 1.561 11.693 -13.167 1.00 88.00 185 GLN A CA 1
ATOM 1455 C C . GLN A 1 185 ? 2.270 13.054 -13.134 1.00 88.00 185 GLN A C 1
ATOM 1457 O O . GLN A 1 185 ? 2.574 13.564 -12.043 1.00 88.00 185 GLN A O 1
ATOM 1462 N N . PRO A 1 186 ? 2.502 13.680 -14.303 1.00 78.75 186 PRO A N 1
ATOM 1463 C CA . PRO A 1 186 ? 3.012 15.039 -14.354 1.00 78.75 186 PRO A CA 1
ATOM 1464 C C . PRO A 1 186 ? 2.035 15.973 -13.638 1.00 78.75 186 PRO A C 1
ATOM 1466 O O . PRO A 1 186 ? 0.813 15.799 -13.692 1.00 78.75 186 PRO A O 1
ATOM 1469 N N . ALA A 1 187 ? 2.572 16.974 -12.945 1.00 68.94 187 ALA A N 1
ATOM 1470 C CA . ALA A 1 187 ? 1.743 17.994 -12.325 1.00 68.94 187 ALA A CA 1
ATOM 1471 C C . ALA A 1 187 ? 1.015 18.768 -13.434 1.00 68.94 187 ALA A C 1
ATOM 1473 O O . ALA A 1 187 ? 1.630 19.544 -14.161 1.00 68.94 187 ALA A O 1
ATOM 1474 N N . LYS A 1 188 ? -0.294 18.550 -13.589 1.00 59.72 188 LYS A N 1
ATOM 1475 C CA . LYS A 1 188 ? -1.130 19.434 -14.407 1.00 59.72 188 LYS A CA 1
ATOM 1476 C C . LYS A 1 188 ? -1.350 20.726 -13.625 1.00 59.72 188 LYS A C 1
ATOM 1478 O O . LYS A 1 188 ? -1.537 20.669 -12.408 1.00 59.72 188 LYS A O 1
ATOM 1483 N N . CYS A 1 189 ? -1.327 21.873 -14.305 1.00 40.47 189 CYS A N 1
ATOM 1484 C CA . CYS A 1 189 ? -1.564 23.188 -13.708 1.00 40.47 189 CYS A CA 1
ATOM 1485 C C . CYS A 1 189 ? -2.748 23.109 -12.721 1.00 40.47 189 CYS A C 1
ATOM 1487 O O . CYS A 1 189 ? -3.838 22.679 -13.093 1.00 40.47 189 CYS A O 1
ATOM 1489 N N . ASN A 1 190 ? -2.503 23.462 -11.453 1.00 51.66 190 ASN A N 1
ATOM 1490 C CA . ASN A 1 190 ? -3.437 23.444 -10.310 1.00 51.66 190 ASN A CA 1
ATOM 1491 C C . ASN A 1 190 ? -3.625 22.118 -9.543 1.00 51.66 190 ASN A C 1
ATOM 1493 O O . ASN A 1 190 ? -4.329 22.116 -8.531 1.00 51.66 190 ASN A O 1
ATOM 1497 N N . ARG A 1 191 ? -2.976 21.007 -9.922 1.00 58.03 191 ARG A N 1
ATOM 1498 C CA . ARG A 1 191 ? -2.972 19.766 -9.119 1.00 58.03 191 ARG A CA 1
ATOM 1499 C C . ARG A 1 191 ? -1.548 19.303 -8.825 1.00 58.03 191 ARG A C 1
ATOM 1501 O O . ARG A 1 191 ? -0.698 19.235 -9.708 1.00 58.03 191 ARG A O 1
ATOM 1508 N N . LYS A 1 192 ? -1.288 18.964 -7.558 1.00 65.75 192 LYS A N 1
ATOM 1509 C CA . LYS A 1 192 ? -0.027 18.324 -7.163 1.00 65.75 192 LYS A CA 1
ATOM 1510 C C . LYS A 1 192 ? 0.138 16.992 -7.903 1.00 65.75 192 LYS A C 1
ATOM 1512 O O . LYS A 1 192 ? -0.873 16.350 -8.196 1.00 65.75 192 LYS A O 1
ATOM 1517 N N . PRO A 1 193 ? 1.385 16.566 -8.178 1.00 70.62 193 PRO A N 1
ATOM 1518 C CA . PRO A 1 193 ? 1.633 15.289 -8.830 1.00 70.62 193 PRO A CA 1
ATOM 1519 C C . PRO A 1 193 ? 1.012 14.164 -7.995 1.00 70.62 193 PRO A C 1
ATOM 1521 O O . PRO A 1 193 ? 1.247 14.064 -6.788 1.00 70.62 193 PRO A O 1
ATOM 1524 N N . GLY A 1 194 ? 0.177 13.364 -8.647 1.00 88.06 194 GLY A N 1
ATOM 1525 C CA . GLY A 1 194 ? -0.366 12.124 -8.104 1.00 88.06 194 GLY A CA 1
ATOM 1526 C C . GLY A 1 194 ? 0.304 10.922 -8.753 1.00 88.06 194 GLY A C 1
ATOM 1527 O O . GLY A 1 194 ? 1.217 11.072 -9.563 1.00 88.06 194 GLY A O 1
ATOM 1528 N N . TYR A 1 195 ? -0.185 9.740 -8.423 1.00 92.88 195 TYR A N 1
ATOM 1529 C CA . TYR A 1 195 ? 0.168 8.496 -9.080 1.00 92.88 195 TYR A CA 1
ATOM 1530 C C . TYR A 1 195 ? -1.087 7.879 -9.682 1.00 92.88 195 TYR A C 1
ATOM 1532 O O . TYR A 1 195 ? -2.147 7.889 -9.053 1.00 92.88 195 TYR A O 1
ATOM 1540 N N . LYS A 1 196 ? -0.967 7.361 -10.898 1.00 94.81 196 LYS A N 1
ATOM 1541 C CA . LYS A 1 196 ? -1.981 6.550 -11.562 1.00 94.81 196 LYS A CA 1
ATOM 1542 C C . LYS A 1 196 ? -1.652 5.087 -11.297 1.00 94.81 196 LYS A C 1
ATOM 1544 O O . LYS A 1 196 ? -0.490 4.705 -11.360 1.00 94.81 196 LYS A O 1
ATOM 1549 N N . VAL A 1 197 ? -2.667 4.295 -10.989 1.00 95.94 197 VAL A N 1
ATOM 1550 C CA . VAL A 1 197 ? -2.549 2.847 -10.830 1.00 95.94 197 VAL A CA 1
ATOM 1551 C C . VAL A 1 197 ? -3.087 2.196 -12.096 1.00 95.94 197 VAL A C 1
ATOM 1553 O O . VAL A 1 197 ? -4.222 2.479 -12.497 1.00 95.94 197 VAL A O 1
ATOM 1556 N N . LEU A 1 198 ? -2.273 1.355 -12.721 1.00 96.00 198 LEU A N 1
ATOM 1557 C CA . LEU A 1 198 ? -2.569 0.674 -13.978 1.00 96.00 198 LEU A CA 1
ATOM 1558 C C . LEU A 1 198 ? -2.405 -0.836 -13.814 1.00 96.00 198 LEU A C 1
ATOM 1560 O O . LEU A 1 198 ? -1.465 -1.263 -13.155 1.00 96.00 198 LEU A O 1
ATOM 1564 N N . THR A 1 199 ? -3.244 -1.652 -14.446 1.00 94.62 199 THR A N 1
ATOM 1565 C CA . THR A 1 199 ? -2.937 -3.080 -14.610 1.00 94.62 199 THR A CA 1
ATOM 1566 C C . THR A 1 199 ? -1.663 -3.250 -15.442 1.00 94.62 199 THR A C 1
ATOM 1568 O O . THR A 1 199 ? -1.201 -2.311 -16.097 1.00 94.62 199 THR A O 1
ATOM 1571 N N . LYS A 1 200 ? -1.116 -4.471 -15.471 1.00 91.12 200 LYS A N 1
ATOM 1572 C CA . LYS A 1 200 ? -0.011 -4.840 -16.371 1.00 91.12 200 LYS A CA 1
ATOM 1573 C C . LYS A 1 200 ? -0.276 -4.447 -17.835 1.00 91.12 200 LYS A C 1
ATOM 1575 O O . LYS A 1 200 ? 0.644 -4.025 -18.524 1.00 91.12 200 LYS A O 1
ATOM 1580 N N . ASP A 1 201 ? -1.531 -4.527 -18.273 1.00 93.19 201 ASP A N 1
ATOM 1581 C CA . ASP A 1 201 ? -1.957 -4.202 -19.642 1.00 93.19 201 ASP A CA 1
ATOM 1582 C C . ASP A 1 201 ? -2.271 -2.706 -19.848 1.00 93.19 201 ASP A C 1
ATOM 1584 O O . ASP A 1 201 ? -2.813 -2.309 -20.878 1.00 93.19 201 ASP A O 1
ATOM 1588 N N . GLY A 1 202 ? -1.978 -1.852 -18.861 1.00 92.56 202 GLY A N 1
ATOM 1589 C CA . GLY A 1 202 ? -2.200 -0.406 -18.944 1.00 92.56 202 GLY A CA 1
ATOM 1590 C C . GLY A 1 202 ? -3.640 0.042 -18.669 1.00 92.56 202 GLY A C 1
ATOM 1591 O O . GLY A 1 202 ? -3.967 1.218 -18.863 1.00 92.56 202 GLY A O 1
ATOM 1592 N N . VAL A 1 203 ? -4.515 -0.849 -18.190 1.00 94.12 203 VAL A N 1
ATOM 1593 C CA . VAL A 1 203 ? -5.901 -0.497 -17.844 1.00 94.12 203 VAL A CA 1
ATOM 1594 C C . VAL A 1 203 ? -5.917 0.271 -16.531 1.00 94.12 203 VAL A C 1
ATOM 1596 O O . VAL A 1 203 ? -5.307 -0.126 -15.544 1.00 94.12 203 VAL A O 1
ATOM 1599 N N . PHE A 1 204 ? -6.628 1.393 -16.495 1.00 93.75 204 PHE A N 1
ATOM 1600 C CA . PHE A 1 204 ? -6.718 2.207 -15.291 1.00 93.75 204 PHE A CA 1
ATOM 1601 C C . PHE A 1 204 ? -7.478 1.493 -14.169 1.00 93.75 204 PHE A C 1
ATOM 1603 O O . PHE A 1 204 ? -8.626 1.100 -14.352 1.00 93.75 204 PHE A O 1
ATOM 1610 N N . MET A 1 205 ? -6.854 1.402 -12.994 1.00 94.69 205 MET A N 1
ATOM 1611 C CA . MET A 1 205 ? -7.466 0.835 -11.790 1.00 94.69 205 MET A CA 1
ATOM 1612 C C . MET A 1 205 ? -7.808 1.909 -10.761 1.00 94.69 205 MET A C 1
ATOM 1614 O O . MET A 1 205 ? -8.785 1.788 -10.036 1.00 94.69 205 MET A O 1
ATOM 1618 N N . GLY A 1 206 ? -7.016 2.972 -10.658 1.00 93.81 206 GLY A N 1
ATOM 1619 C CA . GLY A 1 206 ? -7.207 3.941 -9.587 1.00 93.81 206 GLY A CA 1
ATOM 1620 C C . GLY A 1 206 ? -6.085 4.957 -9.491 1.00 93.81 206 GLY A C 1
ATOM 1621 O O . GLY A 1 206 ? -5.278 5.111 -10.408 1.00 93.81 206 GLY A O 1
ATOM 1622 N N . TYR A 1 207 ? -6.024 5.679 -8.377 1.00 94.38 207 TYR A N 1
ATOM 1623 C CA . TYR A 1 207 ? -5.027 6.728 -8.191 1.00 94.38 207 TYR A CA 1
ATOM 1624 C C . TYR A 1 207 ? -4.609 6.908 -6.732 1.00 94.38 207 TYR A C 1
ATOM 1626 O O . TYR A 1 207 ? -5.368 6.639 -5.800 1.00 94.38 207 TYR A O 1
ATOM 1634 N N . LEU A 1 208 ? -3.396 7.433 -6.553 1.00 93.75 208 LEU A N 1
ATOM 1635 C CA . LEU A 1 208 ? -2.864 7.925 -5.285 1.00 93.75 208 LEU A CA 1
ATOM 1636 C C . LEU A 1 208 ? -2.598 9.425 -5.432 1.00 93.75 208 LEU A C 1
ATOM 1638 O O . LEU A 1 208 ? -1.647 9.833 -6.098 1.00 93.75 208 LEU A O 1
ATOM 1642 N N . CYS A 1 209 ? -3.417 10.278 -4.828 1.00 90.06 209 CYS A N 1
ATOM 1643 C CA . CYS A 1 209 ? -3.304 11.727 -5.008 1.00 90.06 209 CYS A CA 1
ATOM 1644 C C . CYS A 1 209 ? -3.004 12.432 -3.691 1.00 90.06 209 CYS A C 1
ATOM 1646 O O . CYS A 1 209 ? -3.673 12.213 -2.685 1.00 90.06 209 CYS A O 1
ATOM 1648 N N . GLN A 1 210 ? -2.025 13.341 -3.698 1.00 86.31 210 GLN A N 1
ATOM 1649 C CA . GLN A 1 210 ? -1.864 14.262 -2.577 1.00 86.31 210 GLN A CA 1
ATOM 1650 C C . GLN A 1 210 ? -3.048 15.228 -2.547 1.00 86.31 210 GLN A C 1
ATOM 1652 O 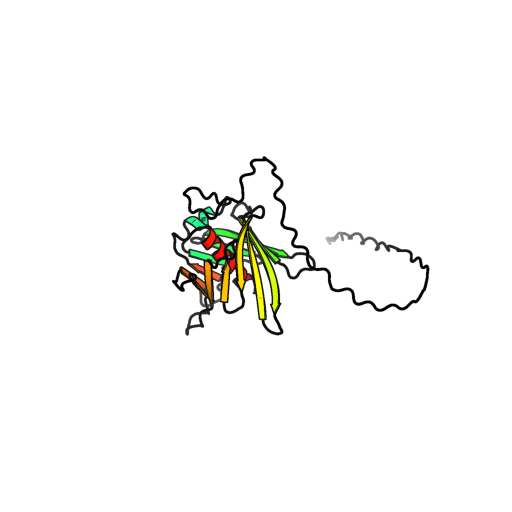O . GLN A 1 210 ? -3.268 15.973 -3.503 1.00 86.31 210 GLN A O 1
ATOM 1657 N N . VAL A 1 211 ? -3.763 15.265 -1.428 1.00 83.88 211 VAL A N 1
ATOM 1658 C CA . VAL A 1 211 ? -4.840 16.229 -1.204 1.00 83.88 211 VAL A CA 1
ATOM 1659 C C . VAL A 1 211 ? -4.428 17.211 -0.109 1.00 83.88 211 VAL A C 1
ATOM 1661 O O . VAL A 1 211 ? -3.904 16.843 0.948 1.00 83.88 211 VAL A O 1
ATOM 1664 N N . ASN A 1 212 ? -4.630 18.495 -0.397 1.00 73.88 212 ASN A N 1
ATOM 1665 C CA . ASN A 1 212 ? -4.525 19.580 0.570 1.00 73.88 212 ASN A CA 1
ATOM 1666 C C . ASN A 1 212 ? -5.959 19.971 0.954 1.00 73.88 212 ASN A C 1
ATOM 1668 O O . ASN A 1 212 ? -6.658 20.509 0.099 1.00 73.88 212 ASN A O 1
ATOM 1672 N N . PRO A 1 213 ? -6.405 19.765 2.201 1.00 57.19 213 PRO A N 1
ATOM 1673 C CA . PRO A 1 213 ? -7.788 20.058 2.579 1.00 57.19 213 PRO A CA 1
ATOM 1674 C C . PRO A 1 213 ? -8.125 21.563 2.718 1.00 57.19 213 PRO A C 1
ATOM 1676 O O . PRO A 1 213 ? -9.141 21.891 3.313 1.00 57.19 213 PRO A O 1
ATOM 1679 N N . GLY A 1 214 ? -7.313 22.498 2.205 1.00 55.72 214 GLY A N 1
ATOM 1680 C CA . GLY A 1 214 ? -7.632 23.936 2.243 1.00 55.72 214 GLY A CA 1
ATOM 1681 C C . GLY A 1 214 ? -6.423 24.878 2.205 1.00 55.72 214 GLY A C 1
ATOM 1682 O O . GLY A 1 214 ? -5.278 24.445 2.361 1.00 55.72 214 GLY A O 1
ATOM 1683 N N . CYS A 1 215 ? -6.690 26.175 1.990 1.00 52.03 215 CYS A N 1
ATOM 1684 C CA . CYS A 1 215 ? -5.702 27.213 1.651 1.00 52.03 215 CYS A CA 1
ATOM 1685 C C . CYS A 1 215 ? -4.761 27.639 2.791 1.00 52.03 215 CYS A C 1
ATOM 1687 O O . CYS A 1 215 ? -3.792 28.345 2.538 1.00 52.03 215 CYS A O 1
ATOM 1689 N N . CYS A 1 216 ? -4.981 27.208 4.033 1.00 51.19 216 CYS A N 1
ATOM 1690 C CA . CYS A 1 216 ? -4.157 27.609 5.172 1.00 51.19 216 CYS A CA 1
ATOM 1691 C C . CYS A 1 216 ? -4.005 26.432 6.148 1.00 51.19 216 CYS A C 1
ATOM 1693 O O . CYS A 1 216 ? -4.962 26.022 6.794 1.00 51.19 216 CYS A O 1
ATOM 1695 N N . ARG A 1 217 ? -2.790 25.880 6.276 1.00 53.28 217 ARG A N 1
ATOM 1696 C CA . ARG A 1 217 ? -2.370 24.929 7.338 1.00 53.28 217 ARG A CA 1
ATOM 1697 C C . ARG A 1 217 ? -3.028 23.536 7.372 1.00 53.28 217 ARG A C 1
ATOM 1699 O O . ARG A 1 217 ? -2.724 22.755 8.276 1.00 53.28 217 ARG A O 1
ATOM 1706 N N . GLY A 1 218 ? -3.860 23.179 6.393 1.00 54.34 218 GLY A N 1
ATOM 1707 C CA . GLY A 1 218 ? -4.391 21.821 6.255 1.00 54.34 218 GLY A CA 1
ATOM 1708 C C . GLY A 1 218 ? -3.265 20.786 6.153 1.00 54.34 218 GLY A C 1
ATOM 1709 O O . GLY A 1 218 ? -2.326 20.950 5.372 1.00 54.34 218 GLY A O 1
ATOM 1710 N N . ARG A 1 219 ? -3.323 19.720 6.961 1.00 62.66 219 ARG A N 1
ATOM 1711 C CA . ARG A 1 219 ? -2.304 18.662 6.928 1.00 62.66 219 ARG A CA 1
ATOM 1712 C C . ARG A 1 219 ? -2.351 17.967 5.575 1.00 62.66 219 ARG A C 1
ATOM 1714 O O . ARG A 1 219 ? -3.406 17.481 5.177 1.00 62.66 219 ARG A O 1
ATOM 1721 N N . LYS A 1 220 ? -1.200 17.906 4.900 1.00 77.81 220 LYS A N 1
ATOM 1722 C CA . LYS A 1 220 ? -1.035 17.124 3.673 1.00 77.81 220 LYS A CA 1
ATOM 1723 C C . LYS A 1 220 ? -1.438 15.678 3.965 1.00 77.81 220 LYS A C 1
ATOM 1725 O O . LYS A 1 220 ? -0.966 15.087 4.942 1.00 77.81 220 LYS A O 1
ATOM 1730 N N . GLY A 1 221 ? -2.313 15.134 3.134 1.00 87.19 221 GLY A N 1
ATOM 1731 C CA . GLY A 1 221 ? -2.644 13.719 3.145 1.00 87.19 221 GLY A CA 1
ATOM 1732 C C . GLY A 1 221 ? -2.601 13.147 1.740 1.00 87.19 221 GLY A C 1
ATOM 1733 O O . GLY A 1 221 ? -2.437 13.874 0.759 1.00 87.19 221 GLY A O 1
ATOM 1734 N N . MET A 1 222 ? -2.731 11.833 1.658 1.00 91.44 222 MET A N 1
ATOM 1735 C CA . MET A 1 222 ? -2.804 11.094 0.411 1.00 91.44 222 MET A CA 1
ATOM 1736 C C . MET A 1 222 ? -4.152 10.391 0.347 1.00 91.44 222 MET A C 1
ATOM 1738 O O . MET A 1 222 ? -4.508 9.612 1.226 1.00 91.44 222 MET A O 1
ATOM 1742 N N . GLU A 1 223 ? -4.910 10.707 -0.687 1.00 93.75 223 GLU A N 1
ATOM 1743 C CA . GLU A 1 223 ? -6.108 9.984 -1.067 1.00 93.75 223 GLU A CA 1
ATOM 1744 C C . GLU A 1 223 ? -5.712 8.767 -1.901 1.00 93.75 223 GLU A C 1
ATOM 1746 O O . GLU A 1 223 ? -4.867 8.870 -2.791 1.00 93.75 223 GLU A O 1
ATOM 1751 N N . ILE A 1 224 ? -6.316 7.627 -1.590 1.00 95.62 224 ILE A N 1
ATOM 1752 C CA . ILE A 1 224 ? -6.122 6.345 -2.259 1.00 95.62 224 ILE A CA 1
ATOM 1753 C C . ILE A 1 224 ? -7.493 5.951 -2.808 1.00 95.62 224 ILE A C 1
ATOM 1755 O O . ILE A 1 224 ? -8.441 5.827 -2.031 1.00 95.62 224 ILE A O 1
ATOM 1759 N N . SER A 1 225 ? -7.608 5.772 -4.120 1.00 95.12 225 SER A N 1
ATOM 1760 C CA . SER A 1 225 ? -8.848 5.351 -4.778 1.00 95.12 225 SER A CA 1
ATOM 1761 C C . SER A 1 225 ? -8.598 4.119 -5.638 1.00 95.12 225 SER A C 1
ATOM 1763 O O . SER A 1 225 ? -7.583 4.046 -6.333 1.00 95.12 225 SER A O 1
ATOM 1765 N N . PHE A 1 226 ? -9.518 3.160 -5.563 1.00 94.94 226 PHE A N 1
ATOM 1766 C CA . PHE A 1 226 ? -9.494 1.899 -6.301 1.00 94.94 226 PHE A CA 1
ATOM 1767 C C . PHE A 1 226 ? -10.924 1.345 -6.454 1.00 94.94 226 PHE A C 1
ATOM 1769 O O . PHE A 1 226 ? -11.826 1.801 -5.743 1.00 94.94 226 PHE A O 1
ATOM 1776 N N . PRO A 1 227 ? -11.158 0.370 -7.351 1.00 93.69 227 PRO A N 1
ATOM 1777 C CA . PRO A 1 227 ? -12.477 -0.204 -7.584 1.00 93.69 227 PRO A CA 1
ATOM 1778 C C . PRO A 1 227 ? -12.984 -0.926 -6.332 1.00 93.69 227 PRO A C 1
ATOM 1780 O O . PRO A 1 227 ? -12.201 -1.488 -5.557 1.00 93.69 227 PRO A O 1
ATOM 1783 N N . GLN A 1 228 ? -14.297 -0.890 -6.106 1.00 91.62 228 GLN A N 1
ATOM 1784 C CA . GLN A 1 228 ? -14.902 -1.496 -4.917 1.00 91.62 228 GLN A CA 1
ATOM 1785 C C . GLN A 1 228 ? -14.742 -3.021 -4.908 1.00 91.62 228 GLN A C 1
ATOM 1787 O O . GLN A 1 228 ? -14.537 -3.605 -3.850 1.00 91.62 228 GLN A O 1
ATOM 1792 N N . ASP A 1 229 ? -14.779 -3.639 -6.079 1.00 91.06 229 ASP A N 1
ATOM 1793 C CA . ASP A 1 229 ? -14.637 -5.071 -6.339 1.00 91.06 229 ASP A CA 1
ATOM 1794 C C . ASP A 1 229 ? -13.177 -5.546 -6.410 1.00 91.06 229 ASP A C 1
ATOM 1796 O O . ASP A 1 229 ? -12.924 -6.738 -6.565 1.00 91.06 229 ASP A O 1
ATOM 1800 N N . LEU A 1 230 ? -12.202 -4.642 -6.257 1.00 92.12 230 LEU A N 1
ATOM 1801 C CA . LEU A 1 230 ? -10.794 -5.023 -6.266 1.00 92.12 230 LEU A CA 1
ATOM 1802 C C . LEU A 1 230 ? -10.476 -5.987 -5.115 1.00 92.12 230 LEU A C 1
ATOM 1804 O O . LEU A 1 230 ? -10.848 -5.758 -3.961 1.00 92.12 230 LEU A O 1
ATOM 1808 N N . GLU A 1 231 ? -9.712 -7.034 -5.413 1.00 91.31 231 GLU A N 1
ATOM 1809 C CA . GLU A 1 231 ? -9.313 -8.017 -4.413 1.00 91.31 231 GLU A CA 1
ATOM 1810 C C . GLU A 1 231 ? -8.610 -7.372 -3.209 1.00 91.31 231 GLU A C 1
ATOM 1812 O O . GLU A 1 231 ? -7.762 -6.481 -3.347 1.00 91.31 231 GLU A O 1
ATOM 1817 N N . ILE A 1 232 ? -8.910 -7.875 -2.006 1.00 92.06 232 ILE A N 1
ATOM 1818 C CA . ILE A 1 232 ? -8.361 -7.351 -0.745 1.00 92.06 232 ILE A CA 1
ATOM 1819 C C . ILE A 1 232 ? -6.825 -7.351 -0.754 1.00 92.06 232 ILE A C 1
ATOM 1821 O O . ILE A 1 232 ? -6.222 -6.410 -0.237 1.00 92.06 232 ILE A O 1
ATOM 1825 N N . ARG A 1 233 ? -6.176 -8.344 -1.384 1.00 91.81 233 ARG A N 1
ATOM 1826 C CA . ARG A 1 233 ? -4.707 -8.387 -1.528 1.00 91.81 233 ARG A CA 1
ATOM 1827 C C . ARG A 1 233 ? -4.183 -7.189 -2.317 1.00 91.81 233 ARG A C 1
ATOM 1829 O O . ARG A 1 233 ? -3.277 -6.498 -1.859 1.00 91.81 233 ARG A O 1
ATOM 1836 N N . CYS A 1 234 ? -4.796 -6.892 -3.460 1.00 94.00 234 CYS A N 1
ATOM 1837 C CA . CYS A 1 234 ? -4.431 -5.743 -4.282 1.00 94.00 234 CYS A CA 1
ATOM 1838 C C . CYS A 1 234 ? -4.679 -4.423 -3.540 1.00 94.00 234 CYS A C 1
ATOM 1840 O O . CYS A 1 234 ? -3.814 -3.545 -3.531 1.00 94.00 234 CYS A O 1
ATOM 1842 N N . LYS A 1 235 ? -5.809 -4.302 -2.828 1.00 95.19 235 LYS A N 1
ATOM 1843 C CA . LYS A 1 235 ? -6.091 -3.140 -1.965 1.00 95.19 235 LYS A CA 1
ATOM 1844 C C . LYS A 1 235 ? -5.039 -2.977 -0.862 1.00 95.19 235 LYS A C 1
ATOM 1846 O O . LYS A 1 235 ? -4.570 -1.864 -0.626 1.00 95.19 235 LYS A O 1
ATOM 1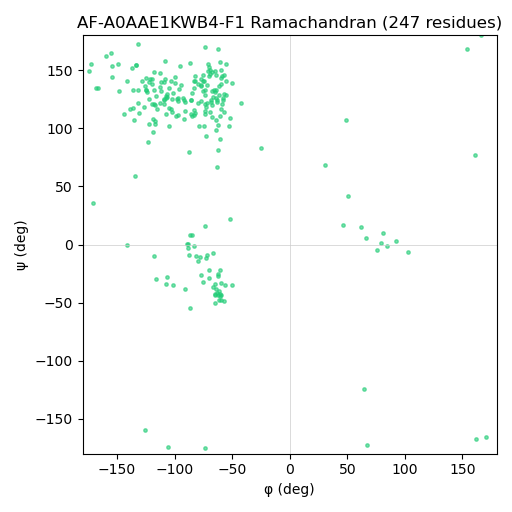851 N N . ALA A 1 236 ? -4.630 -4.067 -0.213 1.00 95.44 236 ALA A N 1
ATOM 1852 C CA . ALA A 1 236 ? -3.588 -4.059 0.811 1.00 95.44 236 ALA A CA 1
ATOM 1853 C C . ALA A 1 236 ? -2.231 -3.606 0.247 1.00 95.44 236 ALA A C 1
ATOM 1855 O O . ALA A 1 236 ? -1.571 -2.754 0.847 1.00 95.44 236 ALA A O 1
ATOM 1856 N N . LEU A 1 237 ? -1.851 -4.103 -0.934 1.00 95.94 237 LEU A N 1
ATOM 1857 C CA . LEU A 1 237 ? -0.635 -3.689 -1.639 1.00 95.94 237 LEU A CA 1
ATOM 1858 C C . LEU A 1 237 ? -0.680 -2.207 -2.048 1.00 95.94 237 LEU A C 1
ATOM 1860 O O . LEU A 1 237 ? 0.316 -1.502 -1.893 1.00 95.94 237 LEU A O 1
ATOM 1864 N N . LEU A 1 238 ? -1.837 -1.688 -2.474 1.00 95.50 238 LEU A N 1
ATOM 1865 C CA . LEU A 1 238 ? -2.014 -0.257 -2.762 1.00 95.50 238 LEU A CA 1
ATOM 1866 C C . LEU A 1 238 ? -1.872 0.617 -1.516 1.00 95.50 238 LEU A C 1
ATOM 1868 O O . LEU A 1 238 ? -1.197 1.649 -1.555 1.00 95.50 238 LEU A O 1
ATOM 1872 N N . VAL A 1 239 ? -2.463 0.197 -0.394 1.00 95.81 239 VAL A N 1
ATOM 1873 C CA . VAL A 1 239 ? -2.272 0.875 0.895 1.00 95.81 239 VAL A CA 1
ATOM 1874 C C . VAL A 1 239 ? -0.797 0.850 1.290 1.00 95.81 239 VAL A C 1
ATOM 1876 O O . VAL A 1 239 ? -0.264 1.877 1.719 1.00 95.81 239 VAL A O 1
ATOM 1879 N N . ALA A 1 240 ? -0.112 -0.279 1.102 1.00 94.94 240 ALA A N 1
ATOM 1880 C CA . ALA A 1 240 ? 1.305 -0.399 1.411 1.00 94.94 240 ALA A CA 1
ATOM 1881 C C . ALA A 1 240 ? 2.184 0.504 0.526 1.00 94.94 240 ALA A C 1
ATOM 1883 O O . ALA A 1 240 ? 3.072 1.198 1.036 1.00 94.94 240 ALA A O 1
ATOM 1884 N N . GLY A 1 241 ? 1.895 0.570 -0.776 1.00 93.44 241 GLY A N 1
ATOM 1885 C CA . GLY A 1 241 ? 2.545 1.486 -1.715 1.00 93.44 241 GLY A CA 1
ATOM 1886 C C . GLY A 1 241 ? 2.347 2.950 -1.312 1.00 93.44 241 GLY A C 1
ATOM 1887 O O . GLY A 1 241 ? 3.318 3.698 -1.184 1.00 93.44 241 GLY A O 1
ATOM 1888 N N . ALA A 1 242 ? 1.114 3.347 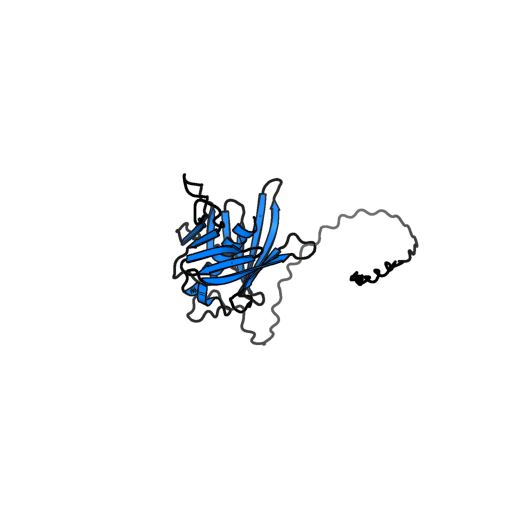-0.990 1.00 93.25 242 ALA A N 1
ATOM 1889 C CA . ALA A 1 242 ? 0.800 4.697 -0.519 1.00 93.25 242 ALA A CA 1
ATOM 1890 C C . ALA A 1 242 ? 1.537 5.059 0.784 1.00 93.25 242 ALA A C 1
ATOM 1892 O O . ALA A 1 242 ? 2.116 6.142 0.903 1.00 93.25 242 ALA A O 1
ATOM 1893 N N . VAL A 1 243 ? 1.577 4.141 1.755 1.00 93.12 243 VAL A N 1
ATOM 1894 C CA . VAL A 1 243 ? 2.336 4.309 3.007 1.00 93.12 243 VAL A CA 1
ATOM 1895 C C . VAL A 1 243 ? 3.836 4.456 2.736 1.00 93.12 243 VAL A C 1
ATOM 1897 O O . VAL A 1 243 ? 4.506 5.299 3.345 1.00 93.12 243 VAL A O 1
ATOM 1900 N N . SER A 1 244 ? 4.370 3.688 1.791 1.00 89.31 244 SER A N 1
ATOM 1901 C CA . SER A 1 244 ? 5.780 3.746 1.400 1.00 89.31 244 SER A CA 1
ATOM 1902 C C . SER A 1 244 ? 6.141 5.073 0.732 1.00 89.31 244 SER A C 1
ATOM 1904 O O . SER A 1 244 ? 7.212 5.622 0.997 1.00 89.31 244 SER A O 1
ATOM 1906 N N . LEU A 1 245 ? 5.223 5.636 -0.057 1.00 88.00 245 LEU A N 1
ATOM 1907 C CA . LEU A 1 245 ? 5.368 6.951 -0.680 1.00 88.00 245 LEU A CA 1
ATOM 1908 C C . LEU A 1 245 ? 5.426 8.080 0.353 1.00 88.00 245 LEU A C 1
ATOM 1910 O O . LEU A 1 245 ? 6.350 8.889 0.324 1.00 88.00 245 LEU A O 1
ATOM 1914 N N . VAL A 1 246 ? 4.482 8.128 1.299 1.00 86.62 246 VAL A N 1
ATOM 1915 C CA . VAL A 1 246 ? 4.401 9.245 2.267 1.00 86.62 246 VAL A CA 1
ATOM 1916 C C . VAL A 1 246 ? 5.385 9.134 3.432 1.00 86.62 246 VAL A C 1
ATOM 1918 O O . VAL A 1 246 ? 5.575 10.098 4.174 1.00 86.62 246 VAL A O 1
ATOM 1921 N N . SER A 1 247 ? 5.986 7.961 3.641 1.00 80.69 247 SER A N 1
ATOM 1922 C CA . SER A 1 247 ? 7.005 7.736 4.677 1.00 80.69 247 SER A CA 1
ATOM 1923 C C . SER A 1 247 ? 8.431 8.042 4.204 1.00 80.69 247 SER A C 1
ATOM 1925 O O . SER A 1 247 ? 9.373 7.938 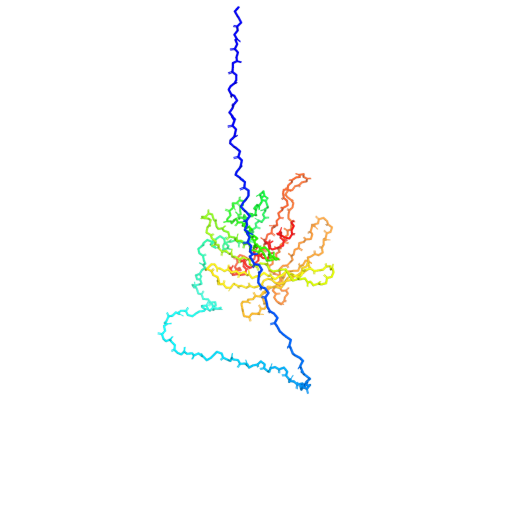4.993 1.00 80.69 247 SER A O 1
ATOM 1927 N N . LYS A 1 248 ? 8.606 8.406 2.921 1.00 67.75 248 LYS A N 1
ATOM 1928 C CA . LYS A 1 248 ? 9.856 8.967 2.379 1.00 67.75 248 LYS A CA 1
ATOM 1929 C C . LYS A 1 248 ? 10.136 10.385 2.895 1.00 67.75 248 LYS A C 1
ATOM 1931 O O . LYS A 1 248 ? 11.311 10.727 2.989 1.00 67.75 248 LYS A O 1
ATOM 1936 N N . GLU A 1 249 ? 9.087 11.144 3.228 1.00 50.31 249 GLU A N 1
ATOM 1937 C CA . GLU A 1 249 ? 9.126 12.525 3.751 1.00 50.31 249 GLU A CA 1
ATOM 1938 C C . GLU A 1 249 ? 9.301 12.589 5.280 1.00 50.31 249 GLU A C 1
ATOM 1940 O O . GLU A 1 249 ? 10.178 13.352 5.735 1.00 50.31 249 GLU A O 1
#

Nearest PDB structures (foldseek):
  3dec-assembly1_A  TM=3.402E-01  e=3.764E-02  Bacteroides thetaiotaomicron VPI-5482
  6edz-assembly1_B  TM=6.338E-01  e=1.278E+00  Mycobacterium tuberculosis CDC1551
  2ofr-assembly1_X  TM=2.959E-01  e=1.100E-01  Rhodnius prolixus
  2np1-assembly2_B  TM=3.135E-01  e=2.905E-01  Rhodnius prolixus
  3bga-assembly1_B  TM=3.621E-01  e=8.939E-01  Bacteroides thetaiotaomicron VPI-5482

Solvent-accessible surface area (backbone atoms only — not comparable to full-atom values): 15526 Å² total; per-residue (Å²): 140,86,82,85,83,84,82,83,82,84,81,78,83,80,83,82,82,85,86,82,85,85,79,87,84,80,88,85,87,88,85,85,89,83,89,80,96,71,90,75,76,79,82,74,82,74,83,76,71,83,77,82,73,91,68,98,63,93,67,82,67,86,78,60,98,61,93,59,101,77,77,85,68,66,77,72,52,67,70,54,50,78,33,38,53,38,37,38,34,69,59,89,97,32,40,35,36,26,44,95,90,38,78,53,33,41,39,47,81,45,76,50,90,96,54,78,42,35,41,36,38,34,16,28,86,85,66,46,70,48,34,38,34,48,32,42,64,46,85,50,74,97,87,45,58,38,37,40,31,43,34,23,33,74,95,74,46,72,64,23,35,42,37,36,50,95,55,39,31,44,29,26,39,76,87,69,50,71,58,31,35,39,37,54,42,78,62,50,94,97,44,69,54,29,28,42,28,23,35,74,88,64,47,82,52,36,37,41,35,60,44,66,81,51,100,72,89,44,69,64,27,36,38,39,38,42,54,50,86,52,53,57,67,60,53,51,51,50,53,50,50,53,51,56,60,67,69,73,114

Mean predicted aligned error: 15.38 Å

Secondary structure (DSSP, 8-state):
----------PPPPPPPPP--------------------PPPPP-----------------S--S---TT--PPTT-HHHHT-SEEEEEEETTEEEEEETTEEEEEEEEEEPTT-S-EEEEEE-TT--EEEEEEEEEEEETTTEEEEEEEEEETTTEEEEEEEE-SSEEEEE-TTS-EEEEEEEPP--TTS---EEEEETTS-EEEEEEEE--SSSSPPPEEEEE--TTS-HHHHHHHHHHHHHHHT--

InterPro domains:
  IPR005552 Scramblase [PF03803] (121-245)